Protein AF-0000000072242118 (afdb_homodimer)

Foldseek 3Di:
DPPPPPDPPPVPVPLAADDPVNLVVLLVLLCVLCVVVVNNVVSCLVVLLCVVCVPPDTPLNSVLSVLLVQAHPVLSVCCLPPQLPPVRVCLVSQCVSVVVDDPVSSVVSSVVSNSSNVSVVVVVVD/DPPPPPPPPPPPVPLAADDPVNLVVLLVLLCVQCVVVVNNVVSCLVVLLCVVCVPPDTP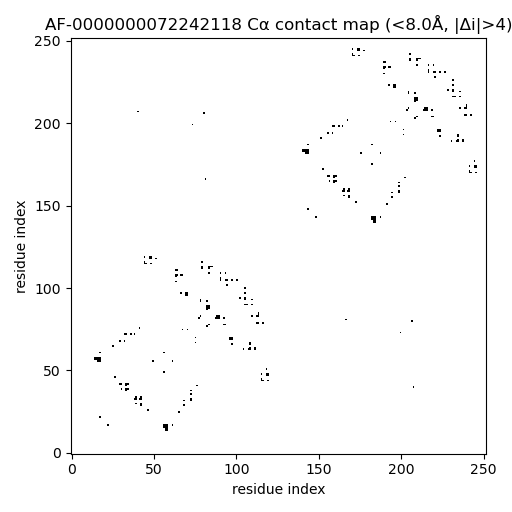LNSVLSVLLVQAHPVLSVCCLPPQLPPVRPCLVSQCVSVVVDDPVSSVVSSVVSNSSNVSVVVVVVD

Radius of gyration: 25.6 Å; Cα contacts (8 Å, |Δi|>4): 172; chains: 2; bounding box: 38×113×76 Å

Sequence (252 aa):
MYSACRFLRTYSSTIKNINNEELQILKKKLRYKFKSVGMLELDTLINNYINSNINTIDKGREKLLYNLMEINTVDLLKLFYFYSDKNNNDLGKLSEYLKDKDEQEVKNTFKLLTDILHNNENTKKSMYSACRFLRTYSSTIKNINNEELQILKKKLRYKFKSVGMLELDTLINNYINSNINTIDKGREKLLYNLMEINTVDLLKLFYFYSDKNNNDLGKLSEYLKDKDEQEVKNTFKLLTDILHNNENTKKS

Organism: Plasmodium yoelii yoelii (NCBI:txid73239)

Structure (mmCIF, N/CA/C/O backbone):
data_AF-0000000072242118-model_v1
#
loop_
_entity.id
_entity.type
_entity.pdbx_description
1 polymer 'Uncharacterized protein'
#
loop_
_atom_site.group_PDB
_atom_site.id
_atom_site.type_symbol
_atom_site.label_atom_id
_atom_site.label_alt_id
_atom_site.label_comp_id
_atom_site.label_asym_id
_atom_site.label_entity_id
_atom_site.label_seq_id
_atom_site.pdbx_PDB_ins_code
_atom_site.Cartn_x
_atom_site.Cartn_y
_atom_site.Cartn_z
_atom_site.occupancy
_atom_site.B_iso_or_equiv
_atom_site.auth_seq_id
_atom_site.auth_comp_id
_atom_site.auth_asym_id
_atom_site.auth_atom_id
_atom_site.pdbx_PDB_model_num
ATOM 1 N N . MET A 1 1 ? 4.824 -53.562 -48.094 1 35.06 1 MET A N 1
ATOM 2 C CA . MET A 1 1 ? 5.168 -52.25 -47.562 1 35.06 1 MET A CA 1
ATOM 3 C C . MET A 1 1 ? 4.211 -51.844 -46.469 1 35.06 1 MET A C 1
ATOM 5 O O . MET A 1 1 ? 3.031 -51.562 -46.719 1 35.06 1 MET A O 1
ATOM 9 N N . TYR A 1 2 ? 4.312 -52.438 -45.219 1 39.62 2 TYR A N 1
ATOM 10 C CA . TYR A 1 2 ? 3.553 -52.312 -43.969 1 39.62 2 TYR A CA 1
ATOM 11 C C . TYR A 1 2 ? 3.672 -50.906 -43.375 1 39.62 2 TYR A C 1
ATOM 13 O O . TYR A 1 2 ? 4.777 -50.406 -43.219 1 39.62 2 TYR A O 1
ATOM 21 N N . SER A 1 3 ? 2.736 -49.938 -43.75 1 41.62 3 SER A N 1
ATOM 22 C CA . SER A 1 3 ? 2.555 -48.562 -43.312 1 41.62 3 SER A CA 1
ATOM 23 C C . SER A 1 3 ? 2.494 -48.469 -41.812 1 41.62 3 SER A C 1
ATOM 25 O O . SER A 1 3 ? 1.559 -48.969 -41.156 1 41.62 3 SER A O 1
ATOM 27 N N . ALA A 1 4 ? 3.66 -48.406 -41 1 49.75 4 ALA A N 1
ATOM 28 C CA . ALA A 1 4 ? 3.748 -48.125 -39.562 1 49.75 4 ALA A CA 1
ATOM 29 C C . ALA A 1 4 ? 3.09 -46.781 -39.25 1 49.75 4 ALA A C 1
ATOM 31 O O . ALA A 1 4 ? 3.605 -45.719 -39.594 1 49.75 4 ALA A O 1
ATOM 32 N N . CYS A 1 5 ? 1.781 -46.625 -39.25 1 46.88 5 CYS A N 1
ATOM 33 C CA . CYS A 1 5 ? 1.074 -45.469 -38.719 1 46.88 5 CYS A CA 1
ATOM 34 C C . CYS A 1 5 ? 1.521 -45.156 -37.312 1 46.88 5 CYS A C 1
ATOM 36 O O . CYS A 1 5 ? 1.302 -45.938 -36.375 1 46.88 5 CYS A O 1
ATOM 38 N N . ARG A 1 6 ? 2.717 -44.5 -37.125 1 45.56 6 ARG A N 1
ATOM 39 C CA . ARG A 1 6 ? 3.162 -43.938 -35.844 1 45.56 6 ARG A CA 1
ATOM 40 C C . ARG A 1 6 ? 2.049 -43.125 -35.188 1 45.56 6 ARG A C 1
ATOM 42 O O . ARG A 1 6 ? 1.441 -42.25 -35.812 1 45.56 6 ARG A O 1
ATOM 49 N N . PHE A 1 7 ? 1.422 -43.594 -34.125 1 48.28 7 PHE A N 1
ATOM 50 C CA . PHE A 1 7 ? 0.514 -43 -33.156 1 48.28 7 PHE A CA 1
ATOM 51 C C . PHE A 1 7 ? 1.054 -41.656 -32.656 1 48.28 7 PHE A C 1
ATOM 53 O O . PHE A 1 7 ? 2.15 -41.594 -32.094 1 48.28 7 PHE A O 1
ATOM 60 N N . LEU A 1 8 ? 0.875 -40.562 -33.312 1 46.66 8 LEU A N 1
ATOM 61 C CA . LEU A 1 8 ? 1.066 -39.219 -32.781 1 46.66 8 LEU A CA 1
ATOM 62 C C . LEU A 1 8 ? 0.473 -39.094 -31.391 1 46.66 8 LEU A C 1
ATOM 64 O O . LEU A 1 8 ? -0.742 -39.219 -31.203 1 46.66 8 LEU A O 1
ATOM 68 N N . ARG A 1 9 ? 1.137 -39.656 -30.453 1 46.5 9 ARG A N 1
ATOM 69 C CA . ARG A 1 9 ? 0.764 -39.281 -29.094 1 46.5 9 ARG A CA 1
ATOM 70 C C . ARG A 1 9 ? 0.562 -37.781 -28.969 1 46.5 9 ARG A C 1
ATOM 72 O O . ARG A 1 9 ? 1.488 -37 -29.203 1 46.5 9 ARG A O 1
ATOM 79 N N . THR A 1 10 ? -0.58 -37.312 -29.312 1 47.12 10 THR A N 1
ATOM 80 C CA . THR A 1 10 ? -0.992 -35.969 -28.859 1 47.12 10 THR A CA 1
ATOM 81 C C . THR A 1 10 ? -0.574 -35.75 -27.406 1 47.12 10 THR A C 1
ATOM 83 O O . THR A 1 10 ? -0.949 -36.531 -26.516 1 47.12 10 THR A O 1
ATOM 86 N N . TYR A 1 11 ? 0.69 -35.469 -27.141 1 41.84 11 TYR A N 1
ATOM 87 C CA . TYR A 1 11 ? 1.028 -34.875 -25.844 1 41.84 11 TYR A CA 1
ATOM 88 C C . TYR A 1 11 ? -0.066 -33.938 -25.359 1 41.84 11 TYR A C 1
ATOM 90 O O . TYR A 1 11 ? -0.268 -32.875 -25.953 1 41.84 11 TYR A O 1
ATOM 98 N N . SER A 1 12 ? -1.258 -34.438 -25.141 1 44.12 12 SER A N 1
ATOM 99 C CA . SER A 1 12 ? -2.184 -33.594 -24.375 1 44.12 12 SER A CA 1
ATOM 100 C C . SER A 1 12 ? -1.461 -32.844 -23.281 1 44.12 12 SER A C 1
ATOM 102 O O . SER A 1 12 ? -0.921 -33.438 -22.344 1 44.12 12 SER A O 1
ATOM 104 N N . SER A 1 13 ? -0.659 -31.875 -23.531 1 48.66 13 SER A N 1
ATOM 105 C CA . SER A 1 13 ? -0.216 -30.969 -22.469 1 48.66 13 SER A CA 1
ATOM 106 C C . SER A 1 13 ? -1.284 -30.812 -21.391 1 48.66 13 SER A C 1
ATOM 108 O O . SER A 1 13 ? -2.312 -30.172 -21.625 1 48.66 13 SER A O 1
ATOM 110 N N . THR A 1 14 ? -1.743 -31.781 -20.656 1 50.44 14 THR A N 1
ATOM 111 C CA . THR A 1 14 ? -2.695 -31.906 -19.547 1 50.44 14 THR A CA 1
ATOM 112 C C . THR A 1 14 ? -2.543 -30.75 -18.562 1 50.44 14 THR A C 1
ATOM 114 O O . THR A 1 14 ? -1.512 -30.625 -17.906 1 50.44 14 THR A O 1
ATOM 117 N N . ILE A 1 15 ? -2.986 -29.562 -18.953 1 56.97 15 ILE A N 1
ATOM 118 C CA . ILE A 1 15 ? -3.16 -28.5 -17.969 1 56.97 15 ILE A CA 1
ATOM 119 C C . ILE A 1 15 ? -3.689 -29.094 -16.672 1 56.97 15 ILE A C 1
ATOM 121 O O . ILE A 1 15 ? -4.809 -29.625 -16.625 1 56.97 15 ILE A O 1
ATOM 125 N N . LYS A 1 16 ? -2.773 -29.688 -15.906 1 70.12 16 LYS A N 1
ATOM 126 C CA . LYS A 1 16 ? -3.156 -30.312 -14.648 1 70.12 16 LYS A CA 1
ATOM 127 C C . LYS A 1 16 ? -3.842 -29.312 -13.719 1 70.12 16 LYS A C 1
ATOM 129 O O . LYS A 1 16 ? -3.309 -28.234 -13.461 1 70.12 16 LYS A O 1
ATOM 134 N N . ASN A 1 17 ? -5.164 -29.438 -13.492 1 78.94 17 ASN A N 1
ATOM 135 C CA . ASN A 1 17 ? -6.008 -28.672 -12.594 1 78.94 17 ASN A CA 1
ATOM 136 C C . ASN A 1 17 ? -5.535 -28.781 -11.141 1 78.94 17 ASN A C 1
ATOM 138 O O . ASN A 1 17 ? -5.02 -29.828 -10.734 1 78.94 17 ASN A O 1
ATOM 142 N N . ILE A 1 18 ? -5.449 -27.688 -10.461 1 86.62 18 ILE A N 1
ATOM 143 C CA . ILE A 1 18 ? -5.164 -27.719 -9.023 1 86.62 18 ILE A CA 1
ATOM 144 C C . ILE A 1 18 ? -6.348 -28.344 -8.281 1 86.62 18 ILE A C 1
ATOM 146 O O . ILE A 1 18 ? -7.504 -28.047 -8.594 1 86.62 18 ILE A O 1
ATOM 150 N N . ASN A 1 19 ? -6.043 -29.312 -7.461 1 91.44 19 ASN A N 1
ATOM 151 C CA . ASN A 1 19 ? -7.168 -29.859 -6.711 1 91.44 19 ASN A CA 1
ATOM 152 C C . ASN A 1 19 ? -7.539 -28.969 -5.527 1 91.44 19 ASN A C 1
ATOM 154 O O . ASN A 1 19 ? -6.809 -28.031 -5.195 1 91.44 19 ASN A O 1
ATOM 158 N N . ASN A 1 20 ? -8.68 -29.25 -4.934 1 92.69 20 ASN A N 1
ATOM 159 C CA . ASN A 1 20 ? -9.242 -28.422 -3.875 1 92.69 20 ASN A CA 1
ATOM 160 C C . ASN A 1 20 ? -8.312 -28.359 -2.664 1 92.69 20 ASN A C 1
ATOM 162 O O . ASN A 1 20 ? -8.188 -27.297 -2.029 1 92.69 20 ASN A O 1
ATOM 166 N N . GLU A 1 21 ? -7.672 -29.438 -2.338 1 95.5 21 GLU A N 1
ATOM 167 C CA . GLU A 1 21 ? -6.754 -29.469 -1.202 1 95.5 21 GLU A CA 1
ATOM 168 C C . GLU A 1 21 ? -5.562 -28.547 -1.437 1 95.5 21 GLU A C 1
ATOM 170 O O . GLU A 1 21 ? -5.156 -27.797 -0.537 1 95.5 21 GLU A O 1
ATOM 175 N N . GLU A 1 22 ? -5.008 -28.578 -2.619 1 95.81 22 GLU A N 1
ATOM 176 C CA . GLU A 1 22 ? -3.879 -27.734 -2.977 1 95.81 22 GLU A CA 1
ATOM 177 C C . GLU A 1 22 ? -4.262 -26.25 -2.912 1 95.81 22 GLU A C 1
ATOM 179 O O . GLU A 1 22 ? -3.48 -25.422 -2.438 1 95.81 22 GLU A O 1
ATOM 184 N N . LEU A 1 23 ? -5.43 -26.031 -3.355 1 95.62 23 LEU A N 1
ATOM 185 C CA . LEU A 1 23 ? -5.926 -24.656 -3.342 1 95.62 23 LEU A CA 1
ATOM 186 C C . LEU A 1 23 ? -6.102 -24.156 -1.912 1 95.62 23 LEU A C 1
ATOM 188 O O . LEU A 1 23 ? -5.734 -23.016 -1.6 1 95.62 23 LEU A O 1
ATOM 192 N N . GLN A 1 24 ? -6.621 -24.984 -1.021 1 96.88 24 GLN A N 1
ATOM 193 C CA . GLN A 1 24 ? -6.82 -24.625 0.378 1 96.88 24 GLN A CA 1
ATOM 194 C C . GLN A 1 24 ? -5.484 -24.391 1.08 1 96.88 24 GLN A C 1
ATOM 196 O O . GLN A 1 24 ? -5.359 -23.484 1.903 1 96.88 24 GLN A O 1
ATOM 201 N N . ILE A 1 25 ? -4.5 -25.172 0.722 1 97.56 25 ILE A N 1
ATOM 202 C CA . ILE A 1 25 ? -3.17 -25 1.3 1 97.56 25 ILE A CA 1
ATOM 203 C C . ILE A 1 25 ? -2.584 -23.656 0.865 1 97.56 25 ILE A C 1
ATOM 205 O O . ILE A 1 25 ? -2.023 -22.922 1.682 1 97.56 25 ILE A O 1
ATOM 209 N N . LEU A 1 26 ? -2.736 -23.359 -0.416 1 97.31 26 LEU A N 1
ATOM 210 C CA . LEU A 1 26 ? -2.26 -22.094 -0.961 1 97.31 26 LEU A CA 1
ATOM 211 C C . LEU A 1 26 ? -2.9 -20.922 -0.236 1 97.31 26 LEU A C 1
ATOM 213 O O . LEU A 1 26 ? -2.201 -20 0.207 1 97.31 26 LEU A O 1
ATOM 217 N N . LYS A 1 27 ? -4.18 -20.953 -0.056 1 97.81 27 LYS A N 1
ATOM 218 C CA . LYS A 1 27 ? -4.906 -19.891 0.615 1 97.81 27 LYS A CA 1
ATOM 219 C C . LYS A 1 27 ? -4.445 -19.734 2.061 1 97.81 27 LYS A C 1
ATOM 221 O O . LYS A 1 27 ? -4.285 -18.609 2.549 1 97.81 27 LYS A O 1
ATOM 226 N N . LYS A 1 28 ? -4.219 -20.797 2.693 1 97.94 28 LYS A N 1
ATOM 227 C CA . LYS A 1 28 ? -3.762 -20.781 4.078 1 97.94 28 LYS A CA 1
ATOM 228 C C . LYS A 1 28 ? -2.361 -20.172 4.184 1 97.94 28 LYS A C 1
ATOM 230 O O . LYS A 1 28 ? -2.078 -19.406 5.102 1 97.94 28 LYS A O 1
ATOM 235 N N . LYS A 1 29 ? -1.534 -20.562 3.283 1 97.88 29 LYS A N 1
ATOM 236 C CA . LYS A 1 29 ? -0.178 -20.031 3.271 1 97.88 29 LYS A CA 1
ATOM 237 C C . LYS A 1 29 ? -0.189 -18.516 3.057 1 97.88 29 LYS A C 1
ATOM 239 O O . LYS A 1 29 ? 0.529 -17.781 3.738 1 97.88 29 LYS A O 1
ATOM 244 N N . LEU A 1 30 ? -1.022 -18.109 2.139 1 97.88 30 LEU A N 1
ATOM 245 C CA . LEU A 1 30 ? -1.176 -16.672 1.887 1 97.88 30 LEU A CA 1
ATOM 246 C C . LEU A 1 30 ? -1.663 -15.953 3.137 1 97.88 30 LEU A C 1
ATOM 248 O O . LEU A 1 30 ? -1.104 -14.922 3.521 1 97.88 30 LEU A O 1
ATOM 252 N N . ARG A 1 31 ? -2.602 -16.547 3.727 1 97.38 31 ARG A N 1
ATOM 253 C CA . ARG A 1 31 ? -3.193 -15.938 4.918 1 97.38 31 ARG A CA 1
ATOM 254 C C . ARG A 1 31 ? -2.172 -15.844 6.047 1 97.38 31 ARG A C 1
ATOM 256 O O . ARG A 1 31 ? -2.064 -14.805 6.707 1 97.38 31 ARG A O 1
ATOM 263 N N . TYR A 1 32 ? -1.459 -16.906 6.246 1 97.94 32 TYR A N 1
ATOM 264 C CA . TYR A 1 32 ? -0.441 -16.891 7.289 1 97.94 32 TYR A CA 1
ATOM 265 C C . TYR A 1 32 ? 0.608 -15.82 7.027 1 97.94 32 TYR A C 1
ATOM 267 O O . TYR A 1 32 ? 0.968 -15.062 7.934 1 97.94 32 TYR A O 1
ATOM 275 N N . LYS A 1 33 ? 1.036 -15.758 5.848 1 97.81 33 LYS A N 1
ATOM 276 C CA . LYS A 1 33 ? 2.068 -14.797 5.48 1 97.81 33 LYS A CA 1
ATOM 277 C C . LYS A 1 33 ? 1.6 -13.367 5.738 1 97.81 33 LYS A C 1
ATOM 279 O O . LYS A 1 33 ? 2.291 -12.586 6.398 1 97.81 33 LYS A O 1
ATOM 284 N N . PHE A 1 34 ? 0.484 -13.07 5.336 1 97.56 34 PHE A N 1
ATOM 285 C CA . PHE A 1 34 ? 0.013 -11.695 5.387 1 97.56 34 PHE A CA 1
ATOM 286 C C . PHE A 1 34 ? -0.456 -11.336 6.789 1 97.56 34 PHE A C 1
ATOM 288 O O . PHE A 1 34 ? -0.205 -10.227 7.27 1 97.56 34 PHE A O 1
ATOM 295 N N . LYS A 1 35 ? -1.073 -12.297 7.41 1 96.5 35 LYS A N 1
ATOM 296 C CA . LYS A 1 35 ? -1.566 -12.062 8.766 1 96.5 35 LYS A CA 1
ATOM 297 C C . LYS A 1 35 ? -0.413 -11.836 9.742 1 96.5 35 LYS A C 1
ATOM 299 O O . LYS A 1 35 ? -0.503 -10.984 10.625 1 96.5 35 LYS A O 1
ATOM 304 N N . SER A 1 36 ? 0.681 -12.477 9.57 1 95.75 36 SER A N 1
ATOM 305 C CA . SER A 1 36 ? 1.806 -12.414 10.492 1 95.75 36 SER A CA 1
ATOM 306 C C . SER A 1 36 ? 2.449 -11.031 10.492 1 95.75 36 SER A C 1
ATOM 308 O O . SER A 1 36 ? 3.051 -10.609 11.477 1 95.75 36 SER A O 1
ATOM 310 N N . VAL A 1 37 ? 2.25 -10.297 9.414 1 94.5 37 VAL A N 1
ATOM 311 C CA . VAL A 1 37 ? 2.883 -8.984 9.32 1 94.5 37 VAL A CA 1
ATOM 312 C C . VAL A 1 37 ? 1.815 -7.895 9.32 1 94.5 37 VAL A C 1
ATOM 314 O O . VAL A 1 37 ? 2.111 -6.727 9.062 1 94.5 37 VAL A O 1
ATOM 317 N N . GLY A 1 38 ? 0.604 -8.281 9.562 1 93.69 38 GLY A N 1
ATOM 318 C CA . GLY A 1 38 ? -0.453 -7.289 9.703 1 93.69 38 GLY A CA 1
ATOM 319 C C . GLY A 1 38 ? -0.948 -6.754 8.375 1 93.69 38 GLY A C 1
ATOM 320 O O . GLY A 1 38 ? -1.351 -5.59 8.273 1 93.69 38 GLY A O 1
ATOM 321 N N . MET A 1 39 ? -0.892 -7.574 7.301 1 95.44 39 MET A N 1
ATOM 322 C CA . MET A 1 39 ? -1.326 -7.156 5.973 1 95.44 39 MET A CA 1
ATOM 323 C C . MET A 1 39 ? -2.533 -7.969 5.512 1 95.44 39 MET A C 1
ATOM 325 O O . MET A 1 39 ? -2.547 -8.5 4.398 1 95.44 39 MET A O 1
ATOM 329 N N . LEU A 1 40 ? -3.537 -7.949 6.359 1 93.56 40 LEU A N 1
ATOM 330 C CA . LEU A 1 40 ? -4.723 -8.766 6.113 1 93.56 40 LEU A CA 1
ATOM 331 C C . LEU A 1 40 ? -5.449 -8.305 4.855 1 93.56 40 LEU A C 1
ATOM 333 O O . LEU A 1 40 ? -6.027 -9.117 4.133 1 93.56 40 LEU A O 1
ATOM 337 N N . GLU A 1 41 ? -5.383 -7.004 4.551 1 92.19 41 GLU A N 1
ATOM 338 C CA . GLU A 1 41 ? -6.031 -6.461 3.361 1 92.19 41 GLU A CA 1
ATOM 339 C C . GLU A 1 41 ? -5.488 -7.109 2.092 1 92.19 41 GLU A C 1
ATOM 341 O O . GLU A 1 41 ? -6.234 -7.355 1.144 1 92.19 41 GLU A O 1
ATOM 346 N N . LEU A 1 42 ? -4.203 -7.352 2.082 1 95.5 42 LEU A N 1
ATOM 347 C CA . LEU A 1 42 ? -3.594 -8 0.925 1 95.5 42 LEU A CA 1
ATOM 348 C C . LEU A 1 42 ? -4.082 -9.438 0.788 1 95.5 42 LEU A C 1
ATOM 350 O O . LEU A 1 42 ? -4.336 -9.906 -0.323 1 95.5 42 LEU A O 1
ATOM 354 N N . ASP A 1 43 ? -4.184 -10.141 1.93 1 96.31 43 ASP A N 1
ATOM 355 C CA . ASP A 1 43 ? -4.766 -11.477 1.934 1 96.31 43 ASP A CA 1
ATOM 356 C C . ASP A 1 43 ? -6.152 -11.477 1.3 1 96.31 43 ASP A C 1
ATOM 358 O O . ASP A 1 43 ? -6.43 -12.273 0.399 1 96.31 43 ASP A O 1
ATOM 362 N N . THR A 1 44 ? -7.016 -10.555 1.701 1 95.19 44 THR A N 1
ATOM 363 C CA . THR A 1 44 ? -8.383 -10.461 1.206 1 95.19 44 THR A CA 1
ATOM 364 C C . THR A 1 44 ? -8.398 -10.195 -0.297 1 95.19 44 THR A C 1
ATOM 366 O O . THR A 1 44 ? -9.148 -10.828 -1.037 1 95.19 44 THR A O 1
ATOM 369 N N . LEU A 1 45 ? -7.543 -9.273 -0.69 1 95.75 45 LEU A N 1
ATOM 370 C CA . LEU A 1 45 ? -7.438 -8.922 -2.102 1 95.75 45 LEU A CA 1
ATOM 371 C C . LEU A 1 45 ? -7.109 -10.141 -2.949 1 95.75 45 LEU A C 1
ATOM 373 O O . LEU A 1 45 ? -7.793 -10.422 -3.936 1 95.75 45 LEU A O 1
ATOM 377 N N . ILE A 1 46 ? -6.152 -10.914 -2.543 1 97.56 46 ILE A N 1
ATOM 378 C CA . ILE A 1 46 ? -5.668 -12.047 -3.326 1 97.56 46 ILE A CA 1
ATOM 379 C C . ILE A 1 46 ? -6.652 -13.211 -3.223 1 97.56 46 ILE A C 1
ATOM 381 O O . ILE A 1 46 ? -6.984 -13.836 -4.227 1 97.56 46 ILE A O 1
ATOM 385 N N . ASN A 1 47 ? -7.141 -13.469 -2.049 1 97.31 47 ASN A N 1
ATOM 386 C CA . ASN A 1 47 ? -8.07 -14.578 -1.874 1 97.31 47 ASN A CA 1
ATOM 387 C C . ASN A 1 47 ? -9.398 -14.32 -2.576 1 97.31 47 ASN A C 1
ATOM 389 O O . ASN A 1 47 ? -10.031 -15.25 -3.072 1 97.31 47 ASN A O 1
ATOM 393 N N . ASN A 1 48 ? -9.82 -13.055 -2.613 1 96.75 48 ASN A N 1
ATOM 394 C CA . ASN A 1 48 ? -11.008 -12.727 -3.402 1 96.75 48 ASN A CA 1
ATOM 395 C C . ASN A 1 48 ? -10.812 -13.086 -4.871 1 96.75 48 ASN A C 1
ATOM 397 O O . ASN A 1 48 ? -11.719 -13.633 -5.508 1 96.75 48 ASN A O 1
ATOM 401 N N . TYR A 1 49 ? -9.656 -12.695 -5.332 1 97.62 49 TYR A N 1
ATOM 402 C CA . TYR A 1 49 ? -9.328 -13.078 -6.699 1 97.62 49 TYR A CA 1
ATOM 403 C C . TYR A 1 49 ? -9.375 -14.594 -6.871 1 97.62 49 TYR A C 1
ATOM 405 O O . TYR A 1 49 ? -9.938 -15.102 -7.84 1 97.62 49 TYR A O 1
ATOM 413 N N . ILE A 1 50 ? -8.828 -15.391 -5.961 1 97.25 50 ILE A N 1
ATOM 414 C CA . ILE A 1 50 ? -8.789 -16.844 -6.023 1 97.25 50 ILE A CA 1
ATOM 415 C C . ILE A 1 50 ? -10.211 -17.406 -6.023 1 97.25 50 ILE A C 1
ATOM 417 O O . ILE A 1 50 ? -10.562 -18.234 -6.855 1 97.25 50 ILE A O 1
ATOM 421 N N . ASN A 1 51 ? -11.008 -16.859 -5.223 1 96.25 51 ASN A N 1
ATOM 422 C CA . ASN A 1 51 ? -12.383 -17.328 -5.086 1 96.25 51 ASN A CA 1
ATOM 423 C C . ASN A 1 51 ? -13.203 -17.031 -6.336 1 96.25 51 ASN A C 1
ATOM 425 O O . ASN A 1 51 ? -14.055 -17.844 -6.727 1 96.25 51 ASN A O 1
ATOM 429 N N . SER A 1 52 ? -12.953 -15.93 -6.93 1 96.38 52 SER A N 1
ATOM 430 C CA . SER A 1 52 ? -13.695 -15.531 -8.117 1 96.38 52 SER A CA 1
ATOM 431 C C . SER A 1 52 ? -13.242 -16.328 -9.344 1 96.38 52 SER A C 1
ATOM 433 O O . SER A 1 52 ? -13.953 -16.375 -10.352 1 96.38 52 SER A O 1
ATOM 435 N N . ASN A 1 53 ? -12.102 -16.906 -9.211 1 94.5 53 ASN A N 1
ATOM 436 C CA . ASN A 1 53 ? -11.523 -17.609 -10.352 1 94.5 53 ASN A CA 1
ATOM 437 C C . ASN A 1 53 ? -11.211 -19.062 -10.016 1 94.5 53 ASN A C 1
ATOM 439 O O . ASN A 1 53 ? -10.305 -19.656 -10.602 1 94.5 53 ASN A O 1
ATOM 443 N N . ILE A 1 54 ? -11.891 -19.641 -9.117 1 92.94 54 ILE A N 1
ATOM 444 C CA . ILE A 1 54 ? -11.586 -20.938 -8.523 1 92.94 54 ILE A CA 1
ATOM 445 C C . ILE A 1 54 ? -11.602 -22.016 -9.609 1 92.94 54 ILE A C 1
ATOM 447 O O . ILE A 1 54 ? -10.797 -22.938 -9.578 1 92.94 54 ILE A O 1
ATOM 451 N N . ASN A 1 55 ? -12.352 -21.875 -10.656 1 91.5 55 ASN A N 1
ATOM 452 C CA . ASN A 1 55 ? -12.5 -22.875 -11.703 1 91.5 55 ASN A CA 1
ATOM 453 C C . ASN A 1 55 ? -11.461 -22.703 -12.797 1 91.5 55 ASN A C 1
ATOM 455 O O . ASN A 1 55 ? -11.273 -23.594 -13.633 1 91.5 55 ASN A O 1
ATOM 459 N N . THR A 1 56 ? -10.773 -21.609 -12.734 1 91.62 56 THR A N 1
ATOM 460 C CA . THR A 1 56 ? -9.844 -21.328 -13.828 1 91.62 56 THR A CA 1
ATOM 461 C C . THR A 1 56 ? -8.398 -21.359 -13.336 1 91.62 56 THR A C 1
ATOM 463 O O . THR A 1 56 ? -7.465 -21.281 -14.133 1 91.62 56 THR A O 1
ATOM 466 N N . ILE A 1 57 ? -8.211 -21.516 -12.102 1 93.5 57 ILE A N 1
ATOM 467 C CA . ILE A 1 57 ? -6.848 -21.578 -11.57 1 93.5 57 ILE A CA 1
ATOM 468 C C . ILE A 1 57 ? -6.266 -22.969 -11.82 1 93.5 57 ILE A C 1
ATOM 470 O O . ILE A 1 57 ? -6.809 -23.969 -11.352 1 93.5 57 ILE A O 1
ATOM 474 N N . ASP A 1 58 ? -5.273 -23.016 -12.617 1 94.38 58 ASP A N 1
ATOM 475 C CA . ASP A 1 58 ? -4.551 -24.25 -12.906 1 94.38 58 ASP A CA 1
ATOM 476 C C . ASP A 1 58 ? -3.166 -24.25 -12.266 1 94.38 58 ASP A C 1
ATOM 478 O O . ASP A 1 58 ? -2.854 -23.359 -11.469 1 94.38 58 ASP A O 1
ATOM 482 N N . LYS A 1 59 ? -2.336 -25.188 -12.57 1 94.88 59 LYS A N 1
ATOM 483 C CA . LYS A 1 59 ? -1.02 -25.312 -11.953 1 94.88 59 LYS A CA 1
ATOM 484 C C . LYS A 1 59 ? -0.115 -24.141 -12.336 1 94.88 59 LYS A C 1
ATOM 486 O O . LYS A 1 59 ? 0.726 -23.719 -11.539 1 94.88 59 LYS A O 1
ATOM 491 N N . GLY A 1 60 ? -0.335 -23.625 -13.523 1 94.94 60 GLY A N 1
ATOM 492 C CA . GLY A 1 60 ? 0.402 -22.438 -13.938 1 94.94 60 GLY A CA 1
ATOM 493 C C . GLY A 1 60 ? 0.09 -21.219 -13.102 1 94.94 60 GLY A C 1
ATOM 494 O O . GLY A 1 60 ? 1.001 -20.531 -12.617 1 94.94 60 GLY A O 1
ATOM 495 N N . ARG A 1 61 ? -1.159 -21.016 -12.898 1 95.88 61 ARG A N 1
ATOM 496 C CA . ARG A 1 61 ? -1.59 -19.875 -12.086 1 95.88 61 ARG A CA 1
ATOM 497 C C . ARG A 1 61 ? -1.194 -20.078 -10.625 1 95.88 61 ARG A C 1
ATOM 499 O O . ARG A 1 61 ? -0.819 -19.109 -9.945 1 95.88 61 ARG A O 1
ATOM 506 N N . GLU A 1 62 ? -1.277 -21.281 -10.227 1 97.25 62 GLU A N 1
ATOM 507 C CA . GLU A 1 62 ? -0.816 -21.609 -8.875 1 97.25 62 GLU A CA 1
ATOM 508 C C . GLU A 1 62 ? 0.643 -21.203 -8.68 1 97.25 62 GLU A C 1
ATOM 510 O O . GLU A 1 62 ? 0.994 -20.578 -7.676 1 97.25 62 GLU A O 1
ATOM 515 N N . LYS A 1 63 ? 1.414 -21.516 -9.586 1 96.69 63 LYS A N 1
ATOM 516 C CA . LYS A 1 63 ? 2.832 -21.172 -9.539 1 96.69 63 LYS A CA 1
ATOM 517 C C . LYS A 1 63 ? 3.027 -19.656 -9.469 1 96.69 63 LYS A C 1
ATOM 519 O O . LYS A 1 63 ? 3.875 -19.172 -8.719 1 96.69 63 LYS A O 1
ATOM 524 N N . LEU A 1 64 ? 2.25 -18.969 -10.211 1 97.38 64 LEU A N 1
ATOM 525 C CA . LEU A 1 64 ? 2.346 -17.516 -10.227 1 97.38 64 LEU A CA 1
ATOM 526 C C . LEU A 1 64 ? 1.937 -16.938 -8.883 1 97.38 64 LEU A C 1
ATOM 528 O O . LEU A 1 64 ? 2.521 -15.945 -8.422 1 97.38 64 LEU A O 1
ATOM 532 N N . LEU A 1 65 ? 0.948 -17.531 -8.258 1 97.94 65 LEU A N 1
ATOM 533 C CA . LEU A 1 65 ? 0.526 -17.094 -6.93 1 97.94 65 LEU A CA 1
ATOM 534 C C . LEU A 1 65 ? 1.633 -17.328 -5.91 1 97.94 65 LEU A C 1
ATOM 536 O O . LEU A 1 65 ? 1.854 -16.5 -5.027 1 97.94 65 LEU A O 1
ATOM 540 N N . TYR A 1 66 ? 2.344 -18.391 -6.074 1 97.06 66 TYR A N 1
ATOM 541 C CA . TYR A 1 66 ? 3.477 -18.656 -5.195 1 97.06 66 TYR A CA 1
ATOM 542 C C . TYR A 1 66 ? 4.613 -17.688 -5.461 1 97.06 66 TYR A C 1
ATOM 544 O O . TYR A 1 66 ? 5.352 -17.312 -4.543 1 97.06 66 TYR A O 1
ATOM 552 N N . ASN A 1 67 ? 4.766 -17.234 -6.691 1 97.19 67 ASN A N 1
ATOM 553 C CA . ASN A 1 67 ? 5.738 -16.188 -6.98 1 97.19 67 ASN A CA 1
ATOM 554 C C . ASN A 1 67 ? 5.453 -14.922 -6.176 1 97.19 67 ASN A C 1
ATOM 556 O O . ASN A 1 67 ? 6.375 -14.273 -5.676 1 97.19 67 ASN A O 1
ATOM 560 N N . LEU A 1 68 ? 4.191 -14.586 -6.031 1 96.25 68 LEU A N 1
ATOM 561 C CA . LEU A 1 68 ? 3.828 -13.406 -5.25 1 96.25 68 LEU A CA 1
ATOM 562 C C . LEU A 1 68 ? 4.273 -13.562 -3.797 1 96.25 68 LEU A C 1
ATOM 564 O O . LEU A 1 68 ? 4.707 -12.594 -3.172 1 96.25 68 LEU A O 1
ATOM 568 N N . MET A 1 69 ? 4.199 -14.766 -3.326 1 96.06 69 MET A N 1
ATOM 569 C CA . MET A 1 69 ? 4.516 -15.047 -1.929 1 96.06 69 MET A CA 1
ATOM 570 C C . MET A 1 69 ? 6.016 -14.914 -1.675 1 96.06 69 MET A C 1
ATOM 572 O O . MET A 1 69 ? 6.445 -14.789 -0.527 1 96.06 69 MET A O 1
ATOM 576 N N . GLU A 1 70 ? 6.789 -14.969 -2.703 1 96.38 70 GLU A N 1
ATOM 577 C CA . GLU A 1 70 ? 8.234 -14.828 -2.564 1 96.38 70 GLU A CA 1
ATOM 578 C C . GLU A 1 70 ? 8.625 -13.367 -2.328 1 96.38 70 GLU A C 1
ATOM 580 O O . GLU A 1 70 ? 9.695 -13.086 -1.786 1 96.38 70 GLU A O 1
ATOM 585 N N . ILE A 1 71 ? 7.801 -12.523 -2.723 1 96.12 71 ILE A N 1
ATOM 586 C CA . ILE A 1 71 ? 8.039 -11.094 -2.547 1 96.12 71 ILE A CA 1
ATOM 587 C C . ILE A 1 71 ? 7.691 -10.688 -1.117 1 96.12 71 ILE A C 1
ATOM 589 O O . ILE A 1 71 ? 6.68 -11.125 -0.566 1 96.12 71 ILE A O 1
ATOM 593 N N . ASN A 1 72 ? 8.578 -9.898 -0.524 1 95.31 72 ASN A N 1
ATOM 594 C CA . ASN A 1 72 ? 8.211 -9.43 0.808 1 95.31 72 ASN A CA 1
ATOM 595 C C . ASN A 1 72 ? 6.906 -8.641 0.787 1 95.31 72 ASN A C 1
ATOM 597 O O . ASN A 1 72 ? 6.594 -7.977 -0.203 1 95.31 72 ASN A O 1
ATOM 601 N N . THR A 1 73 ? 6.188 -8.719 1.865 1 96.06 73 THR A N 1
ATOM 602 C CA . THR A 1 73 ? 4.805 -8.25 1.921 1 96.06 73 THR A CA 1
ATOM 603 C C . THR A 1 73 ? 4.719 -6.766 1.594 1 96.06 73 THR A C 1
ATOM 605 O O . THR A 1 73 ? 3.828 -6.336 0.858 1 96.06 73 THR A O 1
ATOM 608 N N . VAL A 1 74 ? 5.719 -5.977 2.098 1 93.81 74 VAL A N 1
ATOM 609 C CA . VAL A 1 74 ? 5.703 -4.539 1.854 1 93.81 74 VAL A CA 1
ATOM 610 C C . VAL A 1 74 ? 5.965 -4.262 0.374 1 93.81 74 VAL A C 1
ATOM 612 O O . VAL A 1 74 ? 5.285 -3.434 -0.238 1 93.81 74 VAL A O 1
ATOM 615 N N . ASP A 1 75 ? 6.867 -4.938 -0.218 1 94.19 75 ASP A N 1
ATOM 616 C CA . ASP A 1 75 ? 7.168 -4.773 -1.637 1 94.19 75 ASP A CA 1
ATOM 617 C C . ASP A 1 75 ? 5.992 -5.227 -2.502 1 94.19 75 ASP A C 1
ATOM 619 O O . ASP A 1 75 ? 5.707 -4.617 -3.535 1 94.19 75 ASP A O 1
ATOM 623 N N . LEU A 1 76 ? 5.34 -6.262 -2.076 1 95.75 76 LEU A N 1
ATOM 624 C CA . LEU A 1 76 ? 4.16 -6.719 -2.801 1 95.75 76 LEU A CA 1
ATOM 625 C C . LEU A 1 76 ? 3.061 -5.664 -2.777 1 95.75 76 LEU A C 1
ATOM 627 O O . LEU A 1 76 ? 2.428 -5.395 -3.801 1 95.75 76 LEU A O 1
ATOM 631 N N . LEU A 1 77 ? 2.895 -5.059 -1.641 1 94.19 77 LEU A N 1
ATOM 632 C CA . LEU A 1 77 ? 1.925 -3.975 -1.526 1 94.19 77 LEU A CA 1
ATOM 633 C C . LEU A 1 77 ? 2.295 -2.814 -2.443 1 94.19 77 LEU A C 1
ATOM 635 O O . LEU A 1 77 ? 1.435 -2.266 -3.135 1 94.19 77 LEU A O 1
ATOM 639 N N . LYS A 1 78 ? 3.576 -2.473 -2.514 1 92.88 78 LYS A N 1
ATOM 640 C CA . LYS A 1 78 ? 4.039 -1.414 -3.406 1 92.88 78 LYS A CA 1
ATOM 641 C C . LYS A 1 78 ? 3.73 -1.749 -4.863 1 92.88 78 LYS A C 1
ATOM 643 O O . LYS A 1 78 ? 3.293 -0.885 -5.625 1 92.88 78 LYS A O 1
ATOM 648 N N . LEU A 1 79 ? 3.928 -2.982 -5.184 1 92.88 79 LEU A N 1
ATOM 649 C CA . LEU A 1 79 ? 3.684 -3.426 -6.555 1 92.88 79 LEU A CA 1
ATOM 650 C C . LEU A 1 79 ? 2.213 -3.266 -6.922 1 92.88 79 LEU A C 1
ATOM 652 O O . LEU A 1 79 ? 1.89 -2.75 -7.996 1 92.88 79 LEU A O 1
ATOM 656 N N . PHE A 1 80 ? 1.37 -3.621 -6.051 1 91.44 80 PHE A N 1
ATOM 657 C CA . PHE A 1 80 ? -0.061 -3.537 -6.312 1 91.44 80 PHE A CA 1
ATOM 658 C C . PHE A 1 80 ? -0.499 -2.086 -6.477 1 91.44 80 PHE A C 1
ATOM 660 O O . PHE A 1 80 ? -1.31 -1.771 -7.348 1 91.44 80 PHE A O 1
ATOM 667 N N . TYR A 1 81 ? 0.156 -1.223 -5.75 1 88.38 81 TYR A N 1
ATOM 668 C CA . TYR A 1 81 ? -0.455 0.096 -5.625 1 88.38 81 TYR A CA 1
ATOM 669 C C . TYR A 1 81 ? 0.306 1.13 -6.445 1 88.38 81 TYR A C 1
ATOM 671 O O . TYR A 1 81 ? -0.292 2.061 -6.992 1 88.38 81 TYR A O 1
ATOM 679 N N . PHE A 1 82 ? 1.62 0.934 -6.555 1 88.69 82 PHE A N 1
ATOM 680 C CA . PHE A 1 82 ? 2.4 1.979 -7.203 1 88.69 82 PHE A CA 1
ATOM 681 C C . PHE A 1 82 ? 2.859 1.53 -8.586 1 88.69 82 PHE A C 1
ATOM 683 O O . PHE A 1 82 ? 3.109 2.359 -9.461 1 88.69 82 PHE A O 1
ATOM 690 N N . TYR A 1 83 ? 2.82 0.219 -8.789 1 86.31 83 TYR A N 1
ATOM 691 C CA . TYR A 1 83 ? 3.518 -0.201 -10 1 86.31 83 TYR A CA 1
ATOM 692 C C . TYR A 1 83 ? 2.611 -1.044 -10.891 1 86.31 83 TYR A C 1
ATOM 694 O O . TYR A 1 83 ? 3.037 -1.532 -11.938 1 86.31 83 TYR A O 1
ATOM 702 N N . SER A 1 84 ? 1.421 -1.316 -10.469 1 78.88 84 SER A N 1
ATOM 703 C CA . SER A 1 84 ? 0.55 -2.203 -11.234 1 78.88 84 SER A CA 1
ATOM 704 C C . SER A 1 84 ? -0.175 -1.448 -12.344 1 78.88 84 SER A C 1
ATOM 706 O O . SER A 1 84 ? -0.957 -2.035 -13.094 1 78.88 84 SER A O 1
ATOM 708 N N . ASP A 1 85 ? 0.077 -0.082 -12.531 1 66.94 85 ASP A N 1
ATOM 709 C CA . ASP A 1 85 ? -0.646 0.609 -13.594 1 66.94 85 ASP A CA 1
ATOM 710 C C . ASP A 1 85 ? -0.291 0.036 -14.961 1 66.94 85 ASP A C 1
ATOM 712 O O . ASP A 1 85 ? 0.88 -0.224 -15.242 1 66.94 85 ASP A O 1
ATOM 716 N N . LYS A 1 86 ? -1.367 -0.415 -15.602 1 58.94 86 LYS A N 1
ATOM 717 C CA . LYS A 1 86 ? -1.278 -0.986 -16.938 1 58.94 86 LYS A CA 1
ATOM 718 C C . LYS A 1 86 ? -0.36 -0.156 -17.828 1 58.94 86 LYS A C 1
ATOM 720 O O . LYS A 1 86 ? 0.363 -0.703 -18.672 1 58.94 86 LYS A O 1
ATOM 725 N N . ASN A 1 87 ? -0.539 1.122 -17.625 1 56.34 87 ASN A N 1
ATOM 726 C CA . ASN A 1 87 ? 0.201 2.002 -18.531 1 56.34 87 ASN A CA 1
ATOM 727 C C . ASN A 1 87 ? 1.676 2.082 -18.141 1 56.34 87 ASN A C 1
ATOM 729 O O . ASN A 1 87 ? 2.5 2.553 -18.922 1 56.34 87 ASN A O 1
ATOM 733 N N . ASN A 1 88 ? 1.983 1.741 -16.969 1 54.38 88 ASN A N 1
ATOM 734 C CA . ASN A 1 88 ? 3.375 1.73 -16.531 1 54.38 88 ASN A CA 1
ATOM 735 C C . ASN A 1 88 ? 3.902 0.308 -16.375 1 54.38 88 ASN A C 1
ATOM 737 O O . ASN A 1 88 ? 3.553 -0.387 -15.414 1 54.38 88 ASN A O 1
ATOM 741 N N . ASN A 1 89 ? 4.008 -0.404 -17.438 1 55.19 89 ASN A N 1
ATOM 742 C CA . ASN A 1 89 ? 4.59 -1.741 -17.391 1 55.19 89 ASN A CA 1
ATOM 743 C C . ASN A 1 89 ? 5.91 -1.755 -16.625 1 55.19 89 ASN A C 1
ATOM 745 O O . ASN A 1 89 ? 6.973 -1.527 -17.219 1 55.19 89 ASN A O 1
ATOM 749 N N . ASP A 1 90 ? 5.863 -1.424 -15.297 1 66.94 90 ASP A N 1
ATOM 750 C CA . ASP A 1 90 ? 7.176 -1.458 -14.656 1 66.94 90 ASP A CA 1
ATOM 751 C C . ASP A 1 90 ? 7.566 -2.887 -14.281 1 66.94 90 ASP A C 1
ATOM 753 O O . ASP A 1 90 ? 7.578 -3.244 -13.102 1 66.94 90 ASP A O 1
ATOM 757 N N . LEU A 1 91 ? 7.684 -3.723 -15.25 1 79.38 91 LEU A N 1
ATOM 758 C CA . LEU A 1 91 ? 8.258 -5.055 -15.117 1 79.38 91 LEU A CA 1
ATOM 759 C C . LEU A 1 91 ? 9.625 -4.992 -14.43 1 79.38 91 LEU A C 1
ATOM 761 O O . LEU A 1 91 ? 10.062 -5.973 -13.828 1 79.38 91 LEU A O 1
ATOM 765 N N . GLY A 1 92 ? 10.086 -3.814 -14.5 1 83.88 92 GLY A N 1
ATOM 766 C CA . GLY A 1 92 ? 11.398 -3.637 -13.906 1 83.88 92 GLY A CA 1
ATOM 767 C C . GLY A 1 92 ? 11.414 -3.887 -12.406 1 83.88 92 GLY A C 1
ATOM 768 O O . GLY A 1 92 ? 12.227 -4.672 -11.914 1 83.88 92 GLY A O 1
ATOM 769 N N . LYS A 1 93 ? 10.5 -3.373 -11.734 1 88.56 93 LYS A N 1
ATOM 770 C CA . LYS A 1 93 ? 10.477 -3.533 -10.289 1 88.56 93 LYS A CA 1
ATOM 771 C C . LYS A 1 93 ? 10.164 -4.977 -9.898 1 88.56 93 LYS A C 1
ATOM 773 O O . LYS A 1 93 ? 10.773 -5.52 -8.969 1 88.56 93 LYS A O 1
ATOM 778 N N . LEU A 1 94 ? 9.172 -5.531 -10.609 1 91.5 94 LEU A N 1
ATOM 779 C CA . LEU A 1 94 ? 8.836 -6.918 -10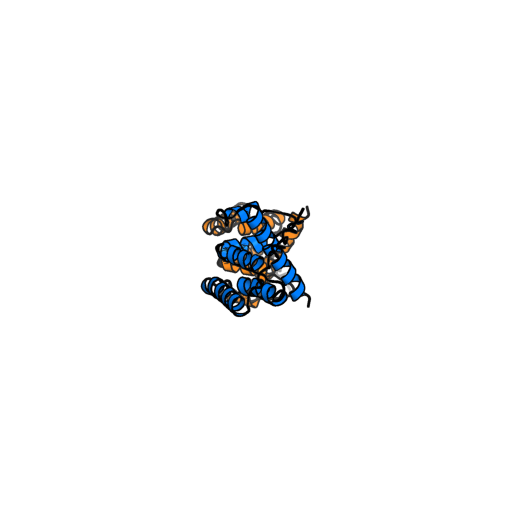.312 1 91.5 94 LEU A CA 1
ATOM 780 C C . LEU A 1 94 ? 10.023 -7.836 -10.578 1 91.5 94 LEU A C 1
ATOM 782 O O . LEU A 1 94 ? 10.281 -8.766 -9.805 1 91.5 94 LEU A O 1
ATOM 786 N N . SER A 1 95 ? 10.719 -7.617 -11.648 1 92.75 95 SER A N 1
ATOM 787 C CA . SER A 1 95 ? 11.875 -8.43 -12.016 1 92.75 95 SER A CA 1
ATOM 788 C C . SER A 1 95 ? 12.945 -8.391 -10.93 1 92.75 95 SER A C 1
ATOM 790 O O . SER A 1 95 ? 13.641 -9.391 -10.695 1 92.75 95 SER A O 1
ATOM 792 N N . GLU A 1 96 ? 13.07 -7.301 -10.258 1 93.12 96 GLU A N 1
ATOM 793 C CA . GLU A 1 96 ? 14.047 -7.156 -9.18 1 93.12 96 GLU A CA 1
ATOM 794 C C . GLU A 1 96 ? 13.719 -8.086 -8.008 1 93.12 96 GLU A C 1
ATOM 796 O O . GLU A 1 96 ? 14.625 -8.562 -7.324 1 93.12 96 GLU A O 1
ATOM 801 N N . TYR A 1 97 ? 12.453 -8.422 -7.809 1 92.56 97 TYR A N 1
ATOM 802 C CA . TYR A 1 97 ? 12.023 -9.234 -6.68 1 92.56 97 TYR A CA 1
ATOM 803 C C . TYR A 1 97 ? 12.008 -10.719 -7.051 1 92.56 97 TYR A C 1
ATOM 805 O O . TYR A 1 97 ? 11.969 -11.578 -6.172 1 92.56 97 TYR A O 1
ATOM 813 N N . LEU A 1 98 ? 11.953 -10.945 -8.344 1 95.38 98 LEU A N 1
ATOM 814 C CA . LEU A 1 98 ? 11.891 -12.312 -8.852 1 95.38 98 LEU A CA 1
ATOM 815 C C . LEU A 1 98 ? 13.102 -12.633 -9.719 1 95.38 98 LEU A C 1
ATOM 817 O O . LEU A 1 98 ? 12.961 -13.133 -10.836 1 95.38 98 LEU A O 1
ATOM 821 N N . LYS A 1 99 ? 14.258 -12.422 -9.148 1 93.25 99 LYS A N 1
ATOM 822 C CA . LYS A 1 99 ? 15.5 -12.477 -9.914 1 93.25 99 LYS 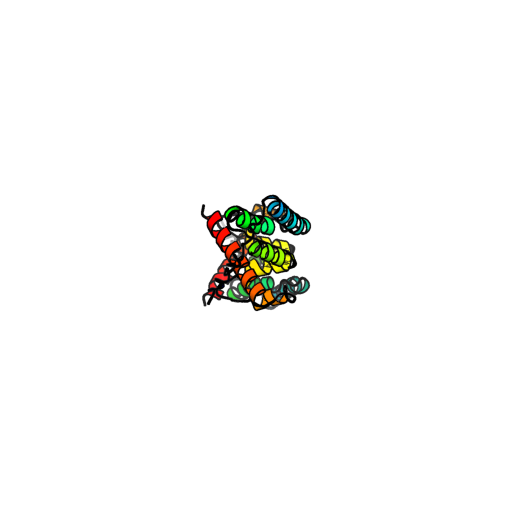A CA 1
ATOM 823 C C . LYS A 1 99 ? 15.797 -13.898 -10.383 1 93.25 99 LYS A C 1
ATOM 825 O O . LYS A 1 99 ? 16.484 -14.094 -11.391 1 93.25 99 LYS A O 1
ATOM 830 N N . ASP A 1 100 ? 15.305 -14.883 -9.68 1 94.81 100 ASP A N 1
ATOM 831 C CA . ASP A 1 100 ? 15.602 -16.266 -10.008 1 94.81 100 ASP A CA 1
ATOM 832 C C . ASP A 1 100 ? 14.602 -16.812 -11.031 1 94.81 100 ASP A C 1
ATOM 834 O O . ASP A 1 100 ? 14.711 -17.969 -11.461 1 94.81 100 ASP A O 1
ATOM 838 N N . LYS A 1 101 ? 13.656 -15.953 -11.539 1 95.31 101 LYS A N 1
ATOM 839 C CA . LYS A 1 101 ? 12.648 -16.391 -12.5 1 95.31 101 LYS A CA 1
ATOM 840 C C . LYS A 1 101 ? 12.984 -15.891 -13.906 1 95.31 101 LYS A C 1
ATOM 842 O O . LYS A 1 101 ? 13.664 -14.875 -14.062 1 95.31 101 LYS A O 1
ATOM 847 N N . ASP A 1 102 ? 12.547 -16.609 -14.883 1 94.44 102 ASP A N 1
ATOM 848 C CA . ASP A 1 102 ? 12.781 -16.156 -16.25 1 94.44 102 ASP A CA 1
ATOM 849 C C . ASP A 1 102 ? 11.82 -15.023 -16.625 1 94.44 102 ASP A C 1
ATOM 851 O O . ASP A 1 102 ? 10.852 -14.773 -15.906 1 94.44 102 ASP A O 1
ATOM 855 N N . GLU A 1 103 ? 12.117 -14.391 -17.719 1 93.88 103 GLU A N 1
ATOM 856 C CA . GLU A 1 103 ? 11.406 -13.195 -18.156 1 93.88 103 GLU A CA 1
ATOM 857 C C . GLU A 1 103 ? 9.922 -13.484 -18.375 1 93.88 103 GLU A C 1
ATOM 859 O O . GLU A 1 103 ? 9.062 -12.68 -18 1 93.88 103 GLU A O 1
ATOM 864 N N . GLN A 1 104 ? 9.617 -14.57 -18.969 1 95.75 104 GLN A N 1
ATOM 865 C CA . GLN A 1 104 ? 8.234 -14.922 -19.25 1 95.75 104 GLN A CA 1
ATOM 866 C C . GLN A 1 104 ? 7.441 -15.117 -17.969 1 95.75 104 GLN A C 1
ATOM 868 O O . GLN A 1 104 ? 6.301 -14.672 -17.859 1 95.75 104 GLN A O 1
ATOM 873 N N . GLU A 1 105 ? 8.055 -15.758 -17.031 1 95.81 105 GLU A N 1
ATOM 874 C CA . GLU A 1 105 ? 7.422 -15.969 -15.734 1 95.81 105 GLU A CA 1
ATOM 875 C C . GLU A 1 105 ? 7.164 -14.648 -15.023 1 95.81 105 GLU A C 1
ATOM 877 O O . GLU A 1 105 ? 6.117 -14.469 -14.398 1 95.81 105 GLU A O 1
ATOM 882 N N . VAL A 1 106 ? 8.102 -13.742 -15.133 1 95.12 106 VAL A N 1
ATOM 883 C CA . VAL A 1 106 ? 7.953 -12.422 -14.523 1 95.12 106 VAL A CA 1
ATOM 884 C C . VAL A 1 106 ? 6.793 -11.68 -15.18 1 95.12 106 VAL A C 1
ATOM 886 O O . VAL A 1 106 ? 5.961 -11.078 -14.492 1 95.12 106 VAL A O 1
ATOM 889 N N . LYS A 1 107 ? 6.727 -11.781 -16.469 1 93.69 107 LYS A N 1
ATOM 890 C CA . LYS A 1 107 ? 5.648 -11.141 -17.219 1 93.69 107 LYS A CA 1
ATOM 891 C C . LYS A 1 107 ? 4.293 -11.719 -16.828 1 93.69 107 LYS A C 1
ATOM 893 O O . LYS A 1 107 ? 3.328 -10.984 -16.625 1 93.69 107 LYS A O 1
ATOM 898 N N . ASN A 1 108 ? 4.242 -13.016 -16.688 1 95.5 108 ASN A N 1
ATOM 899 C CA . ASN A 1 108 ? 3.002 -13.672 -16.297 1 95.5 108 ASN A CA 1
ATOM 900 C C . ASN A 1 108 ? 2.586 -13.297 -14.883 1 95.5 108 ASN A C 1
ATOM 902 O O . ASN A 1 108 ? 1.396 -13.141 -14.594 1 95.5 108 ASN A O 1
ATOM 906 N N . THR A 1 109 ? 3.576 -13.133 -14.055 1 95.75 109 THR A N 1
ATOM 907 C CA . THR A 1 109 ? 3.291 -12.734 -12.68 1 95.75 109 THR A CA 1
ATOM 908 C C . THR A 1 109 ? 2.75 -11.305 -12.625 1 95.75 109 THR A C 1
ATOM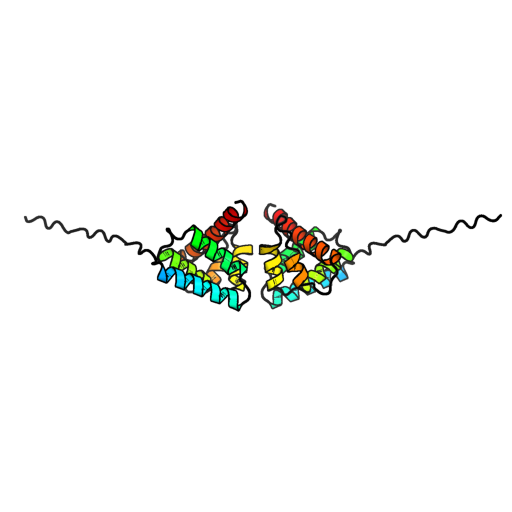 910 O O . THR A 1 109 ? 1.837 -11.008 -11.859 1 95.75 109 THR A O 1
ATOM 913 N N . PHE A 1 110 ? 3.33 -10.523 -13.492 1 93.88 110 PHE A N 1
ATOM 914 C CA . PHE A 1 110 ? 2.838 -9.156 -13.57 1 93.88 110 PHE A CA 1
ATOM 915 C C . PHE A 1 110 ? 1.396 -9.125 -14.055 1 93.88 110 PHE A C 1
ATOM 917 O O . PHE A 1 110 ? 0.57 -8.383 -13.523 1 93.88 110 PHE A O 1
ATOM 924 N N . LYS A 1 111 ? 1.116 -9.859 -15 1 93.56 111 LYS A N 1
ATOM 925 C CA . LYS A 1 111 ? -0.258 -9.953 -15.484 1 93.56 111 LYS A CA 1
ATOM 926 C C . LYS A 1 111 ? -1.201 -10.422 -14.383 1 93.56 111 LYS A C 1
ATOM 928 O O . LYS A 1 111 ? -2.322 -9.922 -14.266 1 93.56 111 LYS A O 1
ATOM 933 N N . LEU A 1 112 ? -0.756 -11.367 -13.617 1 95.5 112 LEU A N 1
ATOM 934 C CA . LEU A 1 112 ? -1.559 -11.844 -12.5 1 95.5 112 LEU A CA 1
ATOM 935 C C . LEU A 1 112 ? -1.846 -10.711 -11.523 1 95.5 112 LEU A C 1
ATOM 937 O O . LEU A 1 112 ? -2.975 -10.562 -11.047 1 95.5 112 LEU A O 1
ATOM 941 N N . LEU A 1 113 ? -0.865 -9.898 -11.266 1 94.69 113 LEU A N 1
ATOM 942 C CA . LEU A 1 113 ? -1.025 -8.75 -10.383 1 94.69 113 LEU A CA 1
ATOM 943 C C . LEU A 1 113 ? -2.127 -7.82 -10.891 1 94.69 113 LEU A C 1
ATOM 945 O O . LEU A 1 113 ? -2.992 -7.398 -10.117 1 94.69 113 LEU A O 1
ATOM 949 N N . THR A 1 114 ? -2.154 -7.594 -12.117 1 92.75 114 THR A N 1
ATOM 950 C CA . THR A 1 114 ? -3.135 -6.691 -12.711 1 92.75 114 THR A CA 1
ATOM 951 C C . THR A 1 114 ? -4.523 -7.32 -12.703 1 92.75 114 THR A C 1
ATOM 953 O O . THR A 1 114 ? -5.523 -6.629 -12.477 1 92.75 114 THR A O 1
ATOM 956 N N . ASP A 1 115 ? -4.547 -8.617 -12.945 1 94.25 115 ASP A N 1
ATOM 957 C CA . ASP A 1 115 ? -5.82 -9.328 -12.898 1 94.25 115 ASP A CA 1
ATOM 958 C C . ASP A 1 115 ? -6.445 -9.242 -11.508 1 94.25 115 ASP A C 1
ATOM 960 O O . ASP A 1 115 ? -7.66 -9.078 -11.375 1 94.25 115 ASP A O 1
ATOM 964 N N . ILE A 1 116 ? -5.613 -9.352 -10.531 1 95.31 116 ILE A N 1
ATOM 965 C CA . ILE A 1 116 ? -6.07 -9.297 -9.148 1 95.31 116 ILE A CA 1
ATOM 966 C C . ILE A 1 116 ? -6.672 -7.926 -8.852 1 95.31 116 ILE A C 1
ATOM 968 O O . ILE A 1 116 ? -7.746 -7.828 -8.25 1 95.31 116 ILE A O 1
ATOM 972 N N . LEU A 1 117 ? -6.039 -6.922 -9.312 1 91.5 117 LEU A N 1
ATOM 973 C CA . LEU A 1 117 ? -6.508 -5.559 -9.086 1 91.5 117 LEU A CA 1
ATOM 974 C C . LEU A 1 117 ? -7.824 -5.309 -9.812 1 91.5 117 LEU A C 1
ATOM 976 O O . LEU A 1 117 ? -8.742 -4.695 -9.258 1 91.5 117 LEU A O 1
ATOM 980 N N . HIS A 1 118 ? -7.906 -5.805 -11.016 1 91 118 HIS A N 1
ATOM 981 C CA . HIS A 1 118 ? -9.125 -5.637 -11.797 1 91 118 HIS A CA 1
ATOM 982 C C . HIS A 1 118 ? -10.297 -6.367 -11.148 1 91 118 HIS A C 1
ATOM 984 O O . HIS A 1 118 ? -11.422 -5.863 -11.141 1 91 118 HIS A O 1
ATOM 990 N N . ASN A 1 119 ? -10 -7.488 -10.656 1 91.81 119 ASN A N 1
ATOM 991 C CA . ASN A 1 119 ? -11.031 -8.266 -9.977 1 91.81 119 ASN A CA 1
ATOM 992 C C . ASN A 1 119 ? -11.578 -7.52 -8.758 1 91.81 119 ASN A C 1
ATOM 994 O O . ASN A 1 119 ? -12.766 -7.598 -8.461 1 91.81 119 ASN A O 1
ATOM 998 N N . ASN A 1 120 ? -10.703 -6.824 -8.031 1 85.5 120 ASN A N 1
ATOM 999 C CA . ASN A 1 120 ? -11.094 -6.07 -6.84 1 85.5 120 ASN A CA 1
ATOM 1000 C C . ASN A 1 120 ? -12.016 -4.91 -7.191 1 85.5 120 ASN A C 1
ATOM 1002 O O . ASN A 1 120 ? -12.961 -4.613 -6.453 1 85.5 120 ASN A O 1
ATOM 1006 N N . GLU A 1 121 ? -11.781 -4.301 -8.297 1 80.56 121 GLU A N 1
ATOM 1007 C CA . GLU A 1 121 ? -12.594 -3.18 -8.75 1 80.56 121 GLU A CA 1
ATOM 1008 C C . GLU A 1 121 ? -14 -3.639 -9.133 1 80.56 121 GLU A C 1
ATOM 1010 O O . GLU A 1 121 ? -14.984 -2.943 -8.867 1 80.56 121 GLU A O 1
ATOM 1015 N N . ASN A 1 122 ? -14.062 -4.742 -9.578 1 77.38 122 ASN A N 1
ATOM 1016 C CA . ASN A 1 122 ? -15.344 -5.293 -10 1 77.38 122 ASN A CA 1
ATOM 1017 C C . ASN A 1 122 ? -16.172 -5.758 -8.805 1 77.38 122 ASN A C 1
ATOM 1019 O O . ASN A 1 122 ? -17.406 -5.648 -8.812 1 77.38 122 ASN A O 1
ATOM 1023 N N . THR A 1 123 ? -15.562 -6.172 -7.789 1 68.38 123 THR A N 1
ATOM 1024 C CA . THR A 1 123 ? -16.281 -6.66 -6.613 1 68.38 123 THR A CA 1
ATOM 1025 C C . THR A 1 123 ? -16.75 -5.496 -5.754 1 68.38 123 THR A C 1
ATOM 1027 O O . THR A 1 123 ? -17.734 -5.621 -5.02 1 68.38 123 THR A O 1
ATOM 1030 N N . LYS A 1 124 ? -16.078 -4.27 -5.723 1 64 124 LYS A N 1
ATOM 1031 C CA . LYS A 1 124 ? -16.516 -3.105 -4.957 1 64 124 LYS A CA 1
ATOM 1032 C C . LYS A 1 124 ? -17.75 -2.475 -5.578 1 64 124 LYS A C 1
ATOM 1034 O O . LYS A 1 124 ? -18.562 -1.869 -4.879 1 64 124 LYS A O 1
ATOM 1039 N N . LYS A 1 125 ? -17.984 -2.49 -6.855 1 60.81 125 LYS A N 1
ATOM 1040 C CA . LYS A 1 125 ? -19.141 -1.937 -7.559 1 60.81 125 LYS A CA 1
ATOM 1041 C C . LYS A 1 125 ? -20.359 -2.84 -7.406 1 60.81 125 LYS A C 1
ATOM 1043 O O . LYS A 1 125 ? -21.484 -2.438 -7.723 1 60.81 125 LYS A O 1
ATOM 1048 N N . SER A 1 126 ? -20.172 -3.996 -6.977 1 48.62 126 SER A N 1
ATOM 1049 C CA . SER A 1 126 ? -21.344 -4.859 -6.836 1 48.62 126 SER A CA 1
ATOM 1050 C C . SER A 1 126 ? -21.844 -4.879 -5.395 1 48.62 126 SER A C 1
ATOM 1052 O O . SER A 1 126 ? -21.062 -4.75 -4.457 1 48.62 126 SER A O 1
ATOM 1054 N N . MET B 1 1 ? -22.594 61.688 28.312 1 34.84 1 MET B N 1
ATOM 1055 C CA . MET B 1 1 ? -22.734 60.281 27.969 1 34.84 1 MET B CA 1
ATOM 1056 C C . MET B 1 1 ? -21.75 59.875 26.875 1 34.84 1 MET B C 1
ATOM 1058 O O . MET B 1 1 ? -21.906 60.25 25.719 1 34.84 1 MET B O 1
ATOM 1062 N N . TYR B 1 2 ? -20.375 59.844 27.188 1 40.81 2 TYR B N 1
ATOM 1063 C CA . TYR B 1 2 ? -19.203 59.562 26.375 1 40.81 2 TYR B CA 1
ATOM 1064 C C . TYR B 1 2 ? -19.234 58.125 25.875 1 40.81 2 TYR B C 1
ATOM 1066 O O . TYR B 1 2 ? -19.484 57.188 26.641 1 40.81 2 TYR B O 1
ATOM 1074 N N . SER B 1 3 ? -19.703 57.906 24.578 1 42.5 3 SER B N 1
ATOM 1075 C CA . SER B 1 3 ? -19.812 56.656 23.781 1 42.5 3 SER B CA 1
ATOM 1076 C C . SER B 1 3 ? -18.484 55.938 23.703 1 42.5 3 SER B C 1
ATOM 1078 O O . SER B 1 3 ? -17.531 56.438 23.078 1 42.5 3 SER B O 1
ATOM 1080 N N . ALA B 1 4 ? -18 55.156 24.75 1 51.03 4 ALA B N 1
ATOM 1081 C CA . ALA B 1 4 ? -16.828 54.25 24.672 1 51.03 4 ALA B CA 1
ATOM 1082 C C . ALA B 1 4 ? -16.953 53.312 23.484 1 51.03 4 ALA B C 1
ATOM 1084 O O . ALA B 1 4 ? -17.812 52.438 23.453 1 51.03 4 ALA B O 1
ATOM 1085 N N . CYS B 1 5 ? -16.734 53.719 22.234 1 47.03 5 CYS B N 1
ATOM 1086 C CA . CYS B 1 5 ? -16.578 52.844 21.078 1 47.03 5 CYS B CA 1
ATOM 1087 C C . CYS B 1 5 ? -15.516 51.781 21.359 1 47.03 5 CYS B C 1
ATOM 1089 O O . CYS B 1 5 ? -14.336 52.094 21.516 1 47.03 5 CYS B O 1
ATOM 1091 N N . ARG B 1 6 ? -15.844 50.719 22.125 1 44.78 6 ARG B N 1
ATOM 1092 C CA . ARG B 1 6 ? -15.008 49.531 22.266 1 44.78 6 ARG B CA 1
ATOM 1093 C C . ARG B 1 6 ? -14.508 49.031 20.906 1 44.78 6 ARG B C 1
ATOM 1095 O O . ARG B 1 6 ? -15.297 48.844 19.984 1 44.78 6 ARG B O 1
ATOM 1102 N N . PHE B 1 7 ? -13.25 49.219 20.531 1 47.09 7 PHE B N 1
ATOM 1103 C CA . PHE B 1 7 ? -12.453 48.688 19.422 1 47.09 7 PHE B CA 1
ATOM 1104 C C . PHE B 1 7 ? -12.625 47.156 19.328 1 47.09 7 PHE B C 1
ATOM 1106 O O . PHE B 1 7 ? -12.305 46.438 20.266 1 47.09 7 PHE B O 1
ATOM 1113 N N . LEU B 1 8 ? -13.664 46.656 18.766 1 46.62 8 LEU B N 1
ATOM 1114 C CA . LEU B 1 8 ? -13.766 45.281 18.359 1 46.62 8 LEU B CA 1
ATOM 1115 C C . LEU B 1 8 ? -12.461 44.812 17.703 1 46.62 8 LEU B C 1
ATOM 1117 O O . LEU B 1 8 ? -12.078 45.312 16.641 1 46.62 8 LEU B O 1
ATOM 1121 N N . ARG B 1 9 ? -11.484 44.656 18.531 1 46.91 9 ARG B N 1
ATOM 1122 C CA . ARG B 1 9 ? -10.344 43.938 17.984 1 46.91 9 ARG B CA 1
ATOM 1123 C C . ARG B 1 9 ? -10.797 42.719 17.172 1 46.91 9 ARG B C 1
ATOM 1125 O O . ARG B 1 9 ? -11.453 41.812 17.703 1 46.91 9 ARG B O 1
ATOM 1132 N N . THR B 1 10 ? -11.164 42.938 15.961 1 46.69 10 THR B N 1
ATOM 1133 C CA . THR B 1 10 ? -11.227 41.844 15.008 1 46.69 10 THR B CA 1
ATOM 1134 C C . THR B 1 10 ? -10.047 40.875 15.227 1 46.69 10 THR B C 1
ATOM 1136 O O . THR B 1 10 ? -8.891 41.281 15.141 1 46.69 10 THR B O 1
ATOM 1139 N N . TYR B 1 11 ? -10.062 40.062 16.25 1 41.88 11 TYR B N 1
ATOM 1140 C CA . TYR B 1 11 ? -9.156 38.906 16.25 1 41.88 11 TYR B CA 1
ATOM 1141 C C . TYR B 1 11 ? -8.961 38.344 14.852 1 41.88 11 TYR B C 1
ATOM 1143 O O . TYR B 1 11 ? -9.891 37.781 14.258 1 41.88 11 TYR B O 1
ATOM 1151 N N . SER B 1 12 ? -8.383 39.125 13.961 1 44.19 12 SER B N 1
ATOM 1152 C CA . SER B 1 12 ? -7.91 38.5 12.727 1 44.19 12 SER B CA 1
ATOM 1153 C C . SER B 1 12 ? -7.301 37.125 13.008 1 44.19 12 SER B C 1
ATOM 1155 O O . SER B 1 12 ? -6.277 37.031 13.688 1 44.19 12 SER B O 1
ATOM 1157 N N . SER B 1 13 ? -8.016 36.125 13.352 1 48.97 13 SER B N 1
ATOM 1158 C CA . SER B 1 13 ? -7.473 34.75 13.336 1 48.97 13 SER B CA 1
ATOM 1159 C C . SER B 1 13 ? -6.426 34.594 12.25 1 48.97 13 SER B C 1
ATOM 1161 O O . SER B 1 13 ? -6.758 34.562 11.062 1 48.97 13 SER B O 1
ATOM 1163 N N . THR B 1 14 ? -5.309 35.25 12.156 1 50.81 14 THR B N 1
ATOM 1164 C CA . THR B 1 14 ? -4.152 35.281 11.273 1 50.81 14 THR B CA 1
ATOM 1165 C C . THR B 1 14 ? -3.717 33.844 10.906 1 50.81 14 THR B C 1
ATOM 1167 O O . THR B 1 14 ? -3.279 33.094 11.773 1 50.81 14 THR B O 1
ATOM 1170 N N . ILE B 1 15 ? -4.484 33.219 10.039 1 57.31 15 ILE B N 1
ATOM 1171 C CA . ILE B 1 15 ? -3.971 32 9.422 1 57.31 15 ILE B CA 1
ATOM 1172 C C . ILE B 1 15 ? -2.484 32.156 9.117 1 57.31 15 ILE B C 1
ATOM 1174 O O . ILE B 1 15 ? -2.1 33 8.289 1 57.31 15 ILE B O 1
ATOM 1178 N N . LYS B 1 16 ? -1.662 31.969 10.148 1 70.62 16 LYS B N 1
ATOM 1179 C CA . LYS B 1 16 ? -0.218 32.125 9.992 1 70.62 16 LYS B CA 1
ATOM 1180 C C . LYS B 1 16 ? 0.321 31.156 8.93 1 70.62 16 LYS B C 1
ATOM 1182 O O . LYS B 1 16 ? 0.048 29.953 8.969 1 70.62 16 LYS B O 1
ATOM 1187 N N . ASN B 1 17 ? 0.798 31.672 7.773 1 79.19 17 ASN B N 1
ATOM 1188 C CA . ASN B 1 17 ? 1.429 30.969 6.664 1 79.19 17 ASN B CA 1
ATOM 1189 C C . ASN B 1 17 ? 2.709 30.266 7.102 1 79.19 17 ASN B C 1
ATOM 1191 O O . ASN B 1 17 ? 3.416 30.75 7.984 1 79.19 17 ASN B O 1
ATOM 1195 N N . ILE B 1 18 ? 2.877 29.047 6.734 1 86.5 18 ILE B N 1
ATOM 1196 C CA . ILE B 1 18 ? 4.137 28.359 6.965 1 86.5 18 ILE B CA 1
ATOM 1197 C C . ILE B 1 18 ? 5.246 29.016 6.141 1 86.5 18 ILE B C 1
ATOM 1199 O O . ILE B 1 18 ? 5.031 29.375 4.98 1 86.5 18 ILE B O 1
ATOM 1203 N N . ASN B 1 19 ? 6.32 29.359 6.812 1 91.38 19 ASN B N 1
ATOM 1204 C CA . ASN B 1 19 ? 7.395 29.922 6.008 1 91.38 19 ASN B CA 1
ATOM 1205 C C . ASN B 1 19 ? 8.164 28.844 5.254 1 91.38 19 ASN B C 1
ATOM 1207 O O . ASN B 1 19 ? 7.984 27.656 5.504 1 91.38 19 ASN B O 1
ATOM 1211 N N . ASN B 1 20 ? 8.984 29.281 4.316 1 92.56 20 ASN B N 1
ATOM 1212 C CA . ASN B 1 20 ? 9.695 28.375 3.42 1 92.56 20 ASN B CA 1
ATOM 1213 C C . ASN B 1 20 ? 10.617 27.438 4.188 1 92.56 20 ASN B C 1
ATOM 1215 O O . ASN B 1 20 ? 10.758 26.266 3.83 1 92.56 20 ASN B O 1
ATOM 1219 N N . GLU B 1 21 ? 11.258 27.938 5.215 1 95.44 21 GLU B N 1
ATOM 1220 C CA . GLU B 1 21 ? 12.156 27.109 6.016 1 95.44 21 GLU B CA 1
ATOM 1221 C C . GLU B 1 21 ? 11.391 25.984 6.711 1 95.44 21 GLU B C 1
ATOM 1223 O O . GLU B 1 21 ? 11.852 24.844 6.734 1 95.44 21 GLU B O 1
ATOM 1228 N N . GLU B 1 22 ? 10.258 26.312 7.277 1 95.81 22 GLU B N 1
ATOM 1229 C CA . GLU B 1 22 ? 9.422 25.312 7.949 1 95.81 22 GLU B CA 1
ATOM 1230 C C . GLU B 1 22 ? 8.945 24.234 6.973 1 95.81 22 GLU B C 1
ATOM 1232 O O . GLU B 1 22 ? 8.93 23.062 7.309 1 95.81 22 GLU B O 1
ATOM 1237 N N . LEU B 1 23 ? 8.633 24.703 5.836 1 95.62 23 LEU B N 1
ATOM 1238 C CA . LEU B 1 23 ? 8.172 23.781 4.805 1 95.62 23 LEU B CA 1
ATOM 1239 C C . LEU B 1 23 ? 9.297 22.828 4.383 1 95.62 23 LEU B C 1
ATOM 1241 O O . LEU B 1 23 ? 9.062 21.641 4.223 1 95.62 23 LEU B O 1
ATOM 1245 N N . GLN B 1 24 ? 10.508 23.344 4.234 1 96.88 24 GLN B N 1
ATOM 1246 C CA . GLN B 1 24 ? 11.656 22.531 3.852 1 96.88 24 GLN B CA 1
ATOM 1247 C C . GLN B 1 24 ? 12 21.516 4.938 1 96.88 24 GLN B C 1
ATOM 1249 O O . GLN B 1 24 ? 12.359 20.375 4.637 1 96.88 24 GLN B O 1
ATOM 1254 N N . ILE B 1 25 ? 11.836 21.906 6.172 1 97.56 25 ILE B N 1
ATOM 1255 C CA . ILE B 1 25 ? 12.086 21 7.281 1 97.56 25 ILE B CA 1
ATOM 1256 C C . ILE B 1 25 ? 11.07 19.859 7.262 1 97.56 25 ILE B C 1
ATOM 1258 O O . ILE B 1 25 ? 11.43 18.703 7.43 1 97.56 25 ILE B O 1
ATOM 1262 N N . LEU B 1 26 ? 9.82 20.219 7.039 1 97.25 26 LEU B N 1
ATOM 1263 C CA . LEU B 1 26 ? 8.742 19.234 6.953 1 97.25 26 LEU B CA 1
ATOM 1264 C C . LEU B 1 26 ? 9.031 18.219 5.852 1 97.25 26 LEU B C 1
ATOM 1266 O O . LEU B 1 26 ? 8.961 17.016 6.082 1 97.25 26 LEU B O 1
ATOM 1270 N N . LYS B 1 27 ? 9.391 18.688 4.711 1 97.81 27 LYS B N 1
ATOM 1271 C CA . LYS B 1 27 ? 9.68 17.812 3.574 1 97.81 27 LYS B CA 1
ATOM 1272 C C . LYS B 1 27 ? 10.852 16.891 3.875 1 97.81 27 LYS B C 1
ATOM 1274 O O . LYS B 1 27 ? 10.82 15.711 3.527 1 97.81 27 LYS B O 1
ATOM 1279 N N . LYS B 1 28 ? 11.828 17.422 4.5 1 98 28 LYS B N 1
ATOM 1280 C CA . LYS B 1 28 ? 13 16.625 4.852 1 98 28 LYS B CA 1
ATOM 1281 C C . LYS B 1 28 ? 12.641 15.539 5.859 1 98 28 LYS B C 1
ATOM 1283 O O . LYS B 1 28 ? 13.117 14.406 5.758 1 98 28 LYS B O 1
ATOM 1288 N N . LYS B 1 29 ? 11.859 15.906 6.812 1 97.88 29 LYS B N 1
ATOM 1289 C CA . LYS B 1 29 ? 11.422 14.938 7.812 1 97.88 29 LYS B CA 1
ATOM 1290 C C . LYS B 1 29 ? 10.625 13.805 7.168 1 97.88 29 LYS B C 1
ATOM 1292 O O . LYS B 1 29 ? 10.836 12.633 7.48 1 97.88 29 LYS B O 1
ATOM 1297 N N . LEU B 1 30 ? 9.766 14.18 6.277 1 97.94 30 LEU B N 1
ATOM 1298 C CA . LEU B 1 30 ? 8.984 13.188 5.547 1 97.94 30 LEU B CA 1
ATOM 1299 C C . LEU B 1 30 ? 9.898 12.258 4.75 1 97.94 30 LEU B C 1
ATOM 1301 O O . LEU B 1 30 ? 9.75 11.039 4.809 1 97.94 30 LEU B O 1
ATOM 1305 N N . ARG B 1 31 ? 10.797 12.875 4.129 1 97.44 31 ARG B N 1
ATOM 1306 C CA . ARG B 1 31 ? 11.727 12.109 3.297 1 97.44 31 ARG B CA 1
ATOM 1307 C C . ARG B 1 31 ? 12.547 11.141 4.137 1 97.44 31 ARG B C 1
ATOM 1309 O O . ARG B 1 31 ? 12.711 9.977 3.773 1 97.44 31 ARG B O 1
ATOM 1316 N N . TYR B 1 32 ? 13.055 11.617 5.223 1 98 32 TYR B N 1
ATOM 1317 C CA . TYR B 1 32 ? 13.844 10.766 6.105 1 98 32 TYR B CA 1
ATOM 1318 C C . TYR B 1 32 ? 13.016 9.594 6.609 1 98 32 TYR B C 1
ATOM 1320 O O . TYR B 1 32 ? 13.469 8.445 6.582 1 98 32 TYR B O 1
ATOM 1328 N N . LYS B 1 33 ? 11.852 9.883 7.012 1 97.88 33 LYS B N 1
ATOM 1329 C CA . LYS B 1 33 ? 10.977 8.844 7.551 1 97.88 33 LYS B CA 1
ATOM 1330 C C . LYS B 1 33 ? 10.711 7.758 6.516 1 97.88 33 LYS B C 1
ATOM 1332 O O . LYS B 1 33 ? 10.891 6.57 6.789 1 97.88 33 LYS B O 1
ATOM 1337 N N . PHE B 1 34 ? 10.391 8.141 5.391 1 97.56 34 PHE B N 1
ATOM 1338 C CA . PHE B 1 34 ? 9.953 7.184 4.379 1 97.56 34 PHE B CA 1
ATOM 1339 C C . PHE B 1 34 ? 11.148 6.473 3.756 1 97.56 34 PHE B C 1
ATOM 1341 O O . PHE B 1 34 ? 11.102 5.27 3.5 1 97.56 34 PHE B O 1
ATOM 1348 N N . LYS B 1 35 ? 12.188 7.227 3.586 1 96.5 35 LYS B N 1
ATOM 1349 C CA . LYS B 1 35 ? 13.391 6.648 2.996 1 96.5 35 LYS B CA 1
ATOM 1350 C C . LYS B 1 35 ? 14 5.59 3.912 1 96.5 35 LYS B C 1
ATOM 1352 O O . LYS B 1 35 ? 14.477 4.555 3.443 1 96.5 35 LYS B O 1
ATOM 1357 N N . SER B 1 36 ? 13.938 5.758 5.176 1 95.69 36 SER B N 1
ATOM 1358 C CA . SER B 1 36 ? 14.57 4.863 6.141 1 95.69 36 SER B CA 1
ATOM 1359 C C . SER B 1 36 ? 13.914 3.488 6.137 1 95.69 36 SER B C 1
ATOM 1361 O O . SER B 1 36 ? 14.555 2.49 6.484 1 95.69 36 SER B O 1
ATOM 1363 N N . VAL B 1 37 ? 12.68 3.438 5.684 1 94.44 37 VAL B N 1
ATOM 1364 C CA . VAL B 1 37 ? 11.977 2.162 5.707 1 94.44 37 VAL B CA 1
ATOM 1365 C C . VAL B 1 37 ? 11.703 1.695 4.277 1 94.44 37 VAL B C 1
ATOM 1367 O O . VAL B 1 37 ? 10.961 0.74 4.059 1 94.44 37 VAL B O 1
ATOM 1370 N N . GLY B 1 38 ? 12.25 2.375 3.334 1 93.69 38 GLY B N 1
ATOM 1371 C CA . GLY B 1 38 ? 12.148 1.93 1.952 1 93.69 38 GLY B CA 1
ATOM 1372 C C . GLY B 1 38 ? 10.812 2.26 1.315 1 93.69 38 GLY B C 1
ATOM 1373 O O . GLY B 1 38 ? 10.32 1.513 0.467 1 93.69 38 GLY B O 1
ATOM 1374 N N . MET B 1 39 ? 10.164 3.359 1.745 1 95.5 39 MET B N 1
ATOM 1375 C CA . MET B 1 39 ? 8.867 3.764 1.212 1 95.5 39 MET B CA 1
ATOM 1376 C C . MET B 1 39 ? 8.969 5.098 0.48 1 95.5 39 MET B C 1
ATOM 1378 O O . MET B 1 39 ? 8.18 6.012 0.73 1 95.5 39 MET B O 1
ATOM 1382 N N . LEU B 1 40 ? 9.883 5.125 -0.464 1 93.69 40 LEU B N 1
ATOM 1383 C CA . LEU B 1 40 ? 10.172 6.363 -1.183 1 93.69 40 LEU B CA 1
ATOM 1384 C C . LEU B 1 40 ? 8.969 6.816 -1.994 1 93.69 40 LEU B C 1
ATOM 1386 O O . LEU B 1 40 ? 8.727 8.016 -2.143 1 93.69 40 LEU B O 1
ATOM 1390 N N . GLU B 1 41 ? 8.164 5.863 -2.477 1 92.31 41 GLU B N 1
ATOM 1391 C CA . GLU B 1 41 ? 6.969 6.188 -3.252 1 92.31 41 GLU B CA 1
ATOM 1392 C C . GLU B 1 41 ? 6 7.039 -2.441 1 92.31 41 GLU B C 1
ATOM 1394 O O . GLU B 1 41 ? 5.359 7.941 -2.98 1 92.31 41 GLU B O 1
ATOM 1399 N N . LEU B 1 42 ? 5.891 6.738 -1.173 1 95.62 42 LEU B N 1
ATOM 1400 C CA . LEU B 1 42 ? 5.012 7.52 -0.306 1 95.62 42 LEU B CA 1
ATOM 1401 C C . LEU B 1 42 ? 5.535 8.945 -0.139 1 95.62 42 LEU B C 1
ATOM 1403 O O . LEU B 1 42 ? 4.758 9.898 -0.133 1 95.62 42 LEU B O 1
ATOM 1407 N N . ASP B 1 43 ? 6.863 9.07 0.03 1 96.38 43 ASP B N 1
ATOM 1408 C CA . ASP B 1 43 ? 7.488 10.383 0.071 1 96.38 43 ASP B CA 1
ATOM 1409 C C . ASP B 1 43 ? 7.129 11.203 -1.166 1 96.38 43 ASP B C 1
ATOM 1411 O O . ASP B 1 43 ? 6.676 12.344 -1.051 1 96.38 43 ASP B O 1
ATOM 1415 N N . THR B 1 44 ? 7.258 10.617 -2.35 1 95.25 44 THR B N 1
ATOM 1416 C CA . THR B 1 44 ? 6.98 11.289 -3.613 1 95.25 44 THR B CA 1
ATOM 1417 C C . THR B 1 44 ? 5.516 11.719 -3.684 1 95.25 44 THR B C 1
ATOM 1419 O O . THR B 1 44 ? 5.219 12.852 -4.07 1 95.25 44 THR B O 1
ATOM 1422 N N . LEU B 1 45 ? 4.668 10.812 -3.283 1 95.81 45 LEU B N 1
ATOM 1423 C CA . LEU B 1 45 ? 3.234 11.078 -3.291 1 95.81 45 LEU B CA 1
ATOM 1424 C C . LEU B 1 45 ? 2.906 12.305 -2.441 1 95.81 45 LEU B C 1
ATOM 1426 O O . LEU B 1 45 ? 2.232 13.227 -2.908 1 95.81 45 LEU B O 1
ATOM 1430 N N . ILE B 1 46 ? 3.428 12.375 -1.272 1 97.62 46 ILE B N 1
ATOM 1431 C CA . ILE B 1 46 ? 3.1 13.438 -0.324 1 97.62 46 ILE B CA 1
ATOM 1432 C C . ILE B 1 46 ? 3.811 14.727 -0.725 1 97.62 46 ILE B C 1
ATOM 1434 O O . ILE B 1 46 ? 3.207 15.805 -0.723 1 97.62 46 ILE B O 1
ATOM 1438 N N . ASN B 1 47 ? 5.047 14.633 -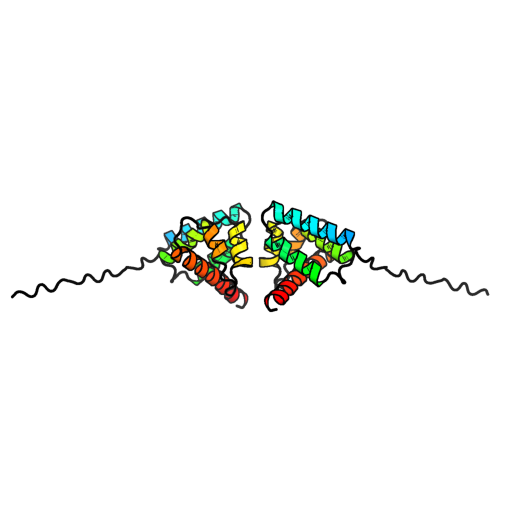1.098 1 97.31 47 ASN B N 1
ATOM 1439 C CA . ASN B 1 47 ? 5.793 15.828 -1.47 1 97.31 47 ASN B CA 1
ATOM 1440 C C . ASN B 1 47 ? 5.254 16.453 -2.758 1 97.31 47 ASN B C 1
ATOM 1442 O O . ASN B 1 47 ? 5.277 17.672 -2.922 1 97.31 47 ASN B O 1
ATOM 1446 N N . ASN B 1 48 ? 4.781 15.594 -3.672 1 96.81 48 ASN B N 1
ATOM 1447 C CA . ASN B 1 48 ? 4.121 16.141 -4.852 1 96.81 48 ASN B CA 1
ATOM 1448 C C . ASN B 1 48 ? 2.904 16.984 -4.477 1 96.81 48 ASN B C 1
ATOM 1450 O O . ASN B 1 48 ? 2.682 18.047 -5.047 1 96.81 48 ASN B O 1
ATOM 1454 N N . TYR B 1 49 ? 2.16 16.406 -3.576 1 97.56 49 TYR B N 1
ATOM 1455 C CA . TYR B 1 49 ? 1.025 17.172 -3.066 1 97.56 49 TYR B CA 1
ATOM 1456 C C . TYR B 1 49 ? 1.482 18.484 -2.457 1 97.56 49 TYR B C 1
ATOM 1458 O O . TYR B 1 49 ? 0.891 19.531 -2.721 1 97.56 49 TYR B O 1
ATOM 1466 N N . ILE B 1 50 ? 2.535 18.531 -1.656 1 97.19 50 ILE B N 1
ATOM 1467 C CA . ILE B 1 50 ? 3.057 19.734 -1.004 1 97.19 50 ILE B CA 1
ATOM 1468 C C . ILE B 1 50 ? 3.494 20.75 -2.059 1 97.19 50 ILE B C 1
ATOM 1470 O O . ILE B 1 50 ? 3.131 21.922 -1.987 1 97.19 50 ILE B O 1
ATOM 1474 N N . ASN B 1 51 ? 4.117 20.266 -3.039 1 96.25 51 ASN B N 1
ATOM 1475 C CA . ASN B 1 51 ? 4.641 21.141 -4.082 1 96.25 51 ASN B CA 1
ATOM 1476 C C . ASN B 1 51 ? 3.52 21.766 -4.91 1 96.25 51 ASN B C 1
ATOM 1478 O O . ASN B 1 51 ? 3.611 22.922 -5.32 1 96.25 51 ASN B O 1
ATOM 1482 N N . SER B 1 52 ? 2.506 21.016 -5.141 1 96.38 52 SER B N 1
ATOM 1483 C CA . SER B 1 52 ? 1.381 21.5 -5.938 1 96.38 52 SER B CA 1
ATOM 1484 C C . SER B 1 52 ? 0.522 22.484 -5.152 1 96.38 52 SER B C 1
ATOM 1486 O O . SER B 1 52 ? -0.26 23.234 -5.738 1 96.38 52 SER B O 1
ATOM 1488 N N . ASN B 1 53 ? 0.694 22.453 -3.873 1 94.5 53 ASN B N 1
ATOM 1489 C CA . ASN B 1 53 ? -0.145 23.281 -3.014 1 94.5 53 ASN B CA 1
ATOM 1490 C C . ASN B 1 53 ? 0.694 24.188 -2.125 1 94.5 53 ASN B C 1
ATOM 1492 O O . ASN B 1 53 ? 0.26 24.578 -1.037 1 94.5 53 ASN B O 1
ATOM 1496 N N . ILE B 1 54 ? 1.854 24.547 -2.521 1 92.88 54 ILE B N 1
ATOM 1497 C CA . ILE B 1 54 ? 2.857 25.219 -1.714 1 92.88 54 ILE B CA 1
ATOM 1498 C C . ILE B 1 54 ? 2.307 26.562 -1.232 1 92.88 54 ILE B C 1
ATOM 1500 O O . ILE B 1 54 ? 2.588 26.984 -0.11 1 92.88 54 ILE B O 1
ATOM 1504 N N . ASN B 1 55 ? 1.43 27.203 -1.94 1 91.5 55 ASN B N 1
ATOM 1505 C CA . ASN B 1 55 ? 0.913 28.531 -1.608 1 91.5 55 ASN B CA 1
ATOM 1506 C C . ASN B 1 55 ? -0.309 28.438 -0.699 1 91.5 55 ASN B C 1
ATOM 1508 O O . ASN B 1 55 ? -0.735 29.453 -0.126 1 91.5 55 ASN B O 1
ATOM 1512 N N . THR B 1 56 ? -0.787 27.266 -0.54 1 91.69 56 THR B N 1
ATOM 1513 C CA . THR B 1 56 ? -2.025 27.141 0.22 1 91.69 56 THR B CA 1
ATOM 1514 C C . THR B 1 56 ? -1.787 26.375 1.519 1 91.69 56 THR B C 1
ATOM 1516 O O . THR B 1 56 ? -2.684 26.266 2.359 1 91.69 56 THR B O 1
ATOM 1519 N N . ILE B 1 57 ? -0.645 25.891 1.712 1 93.44 57 ILE B N 1
ATOM 1520 C CA . ILE B 1 57 ? -0.346 25.172 2.947 1 93.44 57 ILE B CA 1
ATOM 1521 C C . ILE B 1 57 ? -0.103 26.172 4.078 1 93.44 57 ILE B C 1
ATOM 1523 O O . ILE B 1 57 ? 0.81 27 4 1 93.44 57 ILE B O 1
ATOM 1527 N N . ASP B 1 58 ? -0.963 26.172 5.02 1 94.31 58 ASP B N 1
ATOM 1528 C CA . ASP B 1 58 ? -0.843 27 6.207 1 94.31 58 ASP B CA 1
ATOM 1529 C C . ASP B 1 58 ? -0.478 26.172 7.434 1 94.31 58 ASP B C 1
ATOM 1531 O O . ASP B 1 58 ? -0.156 24.984 7.316 1 94.31 58 ASP B O 1
ATOM 1535 N N . LYS B 1 59 ? -0.5 26.75 8.586 1 94.81 59 LYS B N 1
ATOM 1536 C CA . LYS B 1 59 ? -0.087 26.062 9.812 1 94.81 59 LYS B CA 1
ATOM 1537 C C . LYS B 1 59 ? -1.033 24.922 10.148 1 94.81 59 LYS B C 1
ATOM 1539 O O . LYS B 1 59 ? -0.611 23.906 10.711 1 94.81 59 LYS B O 1
ATOM 1544 N N . GLY B 1 60 ? -2.289 25.078 9.766 1 94.94 60 GLY B N 1
ATOM 1545 C CA . GLY B 1 60 ? -3.248 24 9.945 1 94.94 60 GLY B CA 1
ATOM 1546 C C . GLY B 1 60 ? -2.932 22.781 9.117 1 94.94 60 GLY B C 1
ATOM 1547 O O . GLY B 1 60 ? -2.91 21.656 9.641 1 94.94 60 GLY B O 1
ATOM 1548 N N . ARG B 1 61 ? -2.643 23.016 7.898 1 95.88 61 ARG B N 1
ATOM 1549 C CA . ARG B 1 61 ? -2.295 21.906 7.004 1 95.88 61 ARG B CA 1
ATOM 1550 C C . ARG B 1 61 ? -0.958 21.297 7.391 1 95.88 61 ARG B C 1
ATOM 1552 O O . ARG B 1 61 ? -0.781 20.078 7.297 1 95.88 61 ARG B O 1
ATOM 1559 N N . GLU B 1 62 ? -0.098 22.141 7.82 1 97.19 62 GLU B N 1
ATOM 1560 C CA . GLU B 1 62 ? 1.177 21.641 8.328 1 97.19 62 GLU B CA 1
ATOM 1561 C C . GLU B 1 62 ? 0.967 20.656 9.469 1 97.19 62 GLU B C 1
ATOM 1563 O O . GLU B 1 62 ? 1.577 19.578 9.492 1 97.19 62 GLU B O 1
ATOM 1568 N N . LYS B 1 63 ? 0.161 21 10.336 1 96.62 63 LYS B N 1
ATOM 1569 C CA . LYS B 1 63 ? -0.15 20.125 11.469 1 96.62 63 LYS B CA 1
ATOM 1570 C C . LYS B 1 63 ? -0.72 18.797 11 1 96.62 63 LYS B C 1
ATOM 1572 O O . LYS B 1 63 ? -0.365 17.75 11.539 1 96.62 63 LYS B O 1
ATOM 1577 N N . LEU B 1 64 ? -1.549 18.859 10.023 1 97.31 64 LEU B N 1
ATOM 1578 C CA . LEU B 1 64 ? -2.158 17.641 9.492 1 97.31 64 LEU B CA 1
ATOM 1579 C C . LEU B 1 64 ? -1.112 16.75 8.828 1 97.31 64 LEU B C 1
ATOM 1581 O O . LEU B 1 64 ? -1.183 15.531 8.93 1 97.31 64 LEU B O 1
ATOM 1585 N N . LEU B 1 65 ? -0.169 17.375 8.172 1 97.88 65 LEU B N 1
ATOM 1586 C CA . LEU B 1 65 ? 0.925 16.625 7.566 1 97.88 65 LEU B CA 1
ATOM 1587 C C . LEU B 1 65 ? 1.772 15.938 8.633 1 97.88 65 LEU B C 1
ATOM 1589 O O . LEU B 1 65 ? 2.203 14.797 8.453 1 97.88 65 LEU B O 1
ATOM 1593 N N . TYR B 1 66 ? 1.941 16.594 9.727 1 97.06 66 TYR B N 1
ATOM 1594 C CA . TYR B 1 66 ? 2.668 15.977 10.836 1 97.06 66 TYR B CA 1
ATOM 1595 C C . TYR B 1 66 ? 1.861 14.844 11.461 1 97.06 66 TYR B C 1
ATOM 1597 O O . TYR B 1 66 ? 2.43 13.859 11.93 1 97.06 66 TYR B O 1
ATOM 1605 N N . ASN B 1 67 ? 0.546 14.945 11.453 1 97.19 67 ASN B N 1
ATOM 1606 C CA . ASN B 1 67 ? -0.283 13.836 11.891 1 97.19 67 ASN B CA 1
ATOM 1607 C C . ASN B 1 67 ? -0.02 12.578 11.062 1 97.19 67 ASN B C 1
ATOM 1609 O O . ASN B 1 67 ? 0.032 11.469 11.609 1 97.19 67 ASN B O 1
ATOM 1613 N N . LEU B 1 68 ? 0.159 12.742 9.789 1 96.25 68 LEU B N 1
ATOM 1614 C CA . LEU B 1 68 ? 0.453 11.594 8.93 1 96.25 68 LEU B CA 1
ATOM 1615 C C . LEU B 1 68 ? 1.759 10.93 9.344 1 96.25 68 LEU B C 1
ATOM 1617 O O . LEU B 1 68 ? 1.872 9.703 9.312 1 96.25 68 LEU B O 1
ATOM 1621 N N . MET B 1 69 ? 2.68 11.75 9.758 1 96.12 69 MET B N 1
ATOM 1622 C CA . MET B 1 69 ? 4.008 11.258 10.117 1 96.12 69 MET B CA 1
ATOM 1623 C C . MET B 1 69 ? 3.959 10.445 11.406 1 96.12 69 MET B C 1
ATOM 1625 O O . MET B 1 69 ? 4.879 9.68 11.695 1 96.12 69 MET B O 1
ATOM 1629 N N . GLU B 1 70 ? 2.941 10.617 12.18 1 96.31 70 GLU B N 1
ATOM 1630 C CA . GLU B 1 70 ? 2.793 9.859 13.422 1 96.31 70 GLU B CA 1
ATOM 1631 C C . GLU B 1 70 ? 2.367 8.422 13.148 1 96.31 70 GLU B C 1
ATOM 1633 O O . GLU B 1 70 ? 2.59 7.535 13.977 1 96.31 70 GLU B O 1
ATOM 1638 N N . ILE B 1 71 ? 1.793 8.227 12.062 1 96.12 71 ILE B N 1
ATOM 1639 C CA . ILE B 1 71 ? 1.347 6.895 11.664 1 96.12 71 ILE B CA 1
ATOM 1640 C C . ILE B 1 71 ? 2.531 6.094 11.125 1 96.12 71 ILE B C 1
ATOM 1642 O O . ILE B 1 71 ? 3.361 6.617 10.383 1 96.12 71 ILE B O 1
ATOM 1646 N N . ASN B 1 72 ? 2.615 4.855 11.578 1 95.25 72 ASN B N 1
ATOM 1647 C CA . ASN B 1 72 ? 3.688 4.051 11 1 95.25 72 ASN B CA 1
ATOM 1648 C C . ASN B 1 72 ? 3.555 3.939 9.484 1 95.25 72 ASN B C 1
ATOM 1650 O O . ASN B 1 72 ? 2.443 3.949 8.953 1 95.25 72 ASN B O 1
ATOM 1654 N N . THR B 1 73 ? 4.672 3.828 8.82 1 96.06 73 THR B N 1
ATOM 1655 C CA . THR B 1 73 ? 4.746 3.975 7.371 1 96.06 73 THR B CA 1
ATOM 1656 C C . THR B 1 73 ? 3.871 2.936 6.676 1 96.06 73 THR B C 1
ATOM 1658 O O . THR B 1 73 ? 3.166 3.254 5.715 1 96.06 73 THR B O 1
ATOM 1661 N N . VAL B 1 74 ? 3.857 1.683 7.227 1 93.88 74 VAL B N 1
ATOM 1662 C CA . VAL B 1 74 ? 3.068 0.62 6.613 1 93.88 74 VAL B CA 1
ATOM 1663 C C . VAL B 1 74 ? 1.58 0.916 6.781 1 93.88 74 VAL B C 1
ATOM 1665 O O . VAL B 1 74 ? 0.8 0.766 5.84 1 93.88 74 VAL B O 1
ATOM 1668 N N . ASP B 1 75 ? 1.173 1.361 7.902 1 94.19 75 ASP B N 1
ATOM 1669 C CA . ASP B 1 75 ? -0.223 1.707 8.156 1 94.19 75 ASP B CA 1
ATOM 1670 C C . ASP B 1 75 ? -0.651 2.908 7.316 1 94.19 75 ASP B C 1
ATOM 1672 O O . ASP B 1 75 ? -1.786 2.965 6.84 1 94.19 75 ASP B O 1
ATOM 1676 N N . LEU B 1 76 ? 0.243 3.826 7.145 1 95.81 76 LEU B N 1
ATOM 1677 C CA . LEU B 1 76 ? -0.053 4.977 6.297 1 95.81 76 LEU B CA 1
ATOM 1678 C C . LEU B 1 76 ? -0.282 4.539 4.855 1 95.81 76 LEU B C 1
ATOM 1680 O O . LEU B 1 76 ? -1.219 5.008 4.203 1 95.81 76 LEU B O 1
ATOM 1684 N N . LEU B 1 77 ? 0.539 3.629 4.414 1 94.25 77 LEU B N 1
ATOM 1685 C CA . LEU B 1 77 ? 0.361 3.08 3.072 1 94.25 77 LEU B CA 1
ATOM 1686 C C . LEU B 1 77 ? -0.987 2.379 2.945 1 94.25 77 LEU B C 1
ATOM 1688 O O . LEU B 1 77 ? -1.7 2.568 1.957 1 94.25 77 LEU B O 1
ATOM 1692 N N . LYS B 1 78 ? -1.386 1.618 3.959 1 92.81 78 LYS B N 1
ATOM 1693 C CA . LYS B 1 78 ? -2.684 0.949 3.959 1 92.81 78 LYS B CA 1
ATOM 1694 C C . LYS B 1 78 ? -3.824 1.961 3.875 1 92.81 78 LYS B C 1
ATOM 1696 O O . LYS B 1 78 ? -4.793 1.753 3.14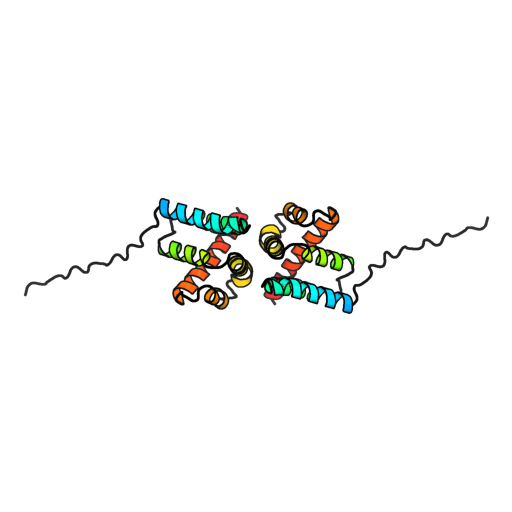3 1 92.81 78 LYS B O 1
ATOM 1701 N N . LEU B 1 79 ? -3.652 3.025 4.59 1 92.75 79 LEU B N 1
ATOM 1702 C CA . LEU B 1 79 ? -4.68 4.062 4.605 1 92.75 79 LEU B CA 1
ATOM 1703 C C . LEU B 1 79 ? -4.855 4.672 3.221 1 92.75 79 LEU B C 1
ATOM 1705 O O . LEU B 1 79 ? -5.984 4.832 2.748 1 92.75 79 LEU B O 1
ATOM 1709 N N . PHE B 1 80 ? -3.797 4.926 2.584 1 91.38 80 PHE B N 1
ATOM 1710 C CA . PHE B 1 80 ? -3.855 5.535 1.26 1 91.38 80 PHE B CA 1
ATOM 1711 C C . PHE B 1 80 ? -4.512 4.594 0.258 1 91.38 80 PHE B C 1
ATOM 1713 O O . PHE B 1 80 ? -5.305 5.027 -0.581 1 91.38 80 PHE B O 1
ATOM 1720 N N . TYR B 1 81 ? -4.305 3.328 0.454 1 88.31 81 TYR B N 1
ATOM 1721 C CA . TYR B 1 81 ? -4.621 2.443 -0.661 1 88.31 81 TYR B CA 1
ATOM 1722 C C . TYR B 1 81 ? -5.895 1.649 -0.38 1 88.31 81 TYR B C 1
ATOM 1724 O O . TYR B 1 81 ? -6.668 1.363 -1.296 1 88.31 81 TYR B O 1
ATOM 1732 N N . PHE B 1 82 ? -6.098 1.34 0.898 1 88.56 82 PHE B N 1
ATOM 1733 C CA . PHE B 1 82 ? -7.223 0.459 1.186 1 88.56 82 PHE B CA 1
ATOM 1734 C C . PHE B 1 82 ? -8.359 1.231 1.838 1 88.56 82 PHE B C 1
ATOM 1736 O O . PHE B 1 82 ? -9.523 0.831 1.746 1 88.56 82 PHE B O 1
ATOM 1743 N N . TYR B 1 83 ? -8.023 2.402 2.363 1 86.06 83 TYR B N 1
ATOM 1744 C CA . TYR B 1 83 ? -9.047 2.982 3.217 1 86.06 83 TYR B CA 1
ATOM 1745 C C . TYR B 1 83 ? -9.375 4.41 2.789 1 86.06 83 TYR B C 1
ATOM 1747 O O . TYR B 1 83 ? -10.188 5.086 3.426 1 86.06 83 TYR B O 1
ATOM 1755 N N . SER B 1 84 ? -8.711 4.918 1.804 1 78.75 84 SER B N 1
ATOM 1756 C CA . SER B 1 84 ? -8.914 6.309 1.422 1 78.75 84 SER B CA 1
ATOM 1757 C C . SER B 1 84 ? -10.117 6.461 0.501 1 78.75 84 SER B C 1
ATOM 1759 O O . SER B 1 84 ? -10.453 7.574 0.081 1 78.75 84 SER B O 1
ATOM 1761 N N . ASP B 1 85 ? -10.867 5.328 0.155 1 66.75 85 ASP B N 1
ATOM 1762 C CA . ASP B 1 85 ? -12.008 5.504 -0.74 1 66.75 85 ASP B CA 1
ATOM 1763 C C . ASP B 1 85 ? -13.086 6.371 -0.092 1 66.75 85 ASP B C 1
ATOM 1765 O O . ASP B 1 85 ? -13.391 6.207 1.091 1 66.75 85 ASP B O 1
ATOM 1769 N N . LYS B 1 86 ? -13.375 7.441 -0.832 1 58.75 86 LYS B N 1
ATOM 1770 C CA . LYS B 1 86 ? -14.398 8.406 -0.428 1 58.75 86 LYS B CA 1
ATOM 1771 C C . LYS B 1 86 ? -15.648 7.699 0.081 1 58.75 86 LYS B C 1
ATOM 1773 O O . LYS B 1 86 ? -16.297 8.172 1.012 1 58.75 86 LYS B O 1
ATOM 1778 N N . ASN B 1 87 ? -15.922 6.641 -0.651 1 56.25 87 ASN B N 1
ATOM 1779 C CA . ASN B 1 87 ? -17.172 5.977 -0.315 1 56.25 87 ASN B CA 1
ATOM 1780 C C . ASN B 1 87 ? -17.047 5.152 0.962 1 56.25 87 ASN B C 1
ATOM 1782 O O . ASN B 1 87 ? -18.062 4.715 1.525 1 56.25 87 ASN B O 1
ATOM 1786 N N . ASN B 1 88 ? -15.898 4.875 1.341 1 54.19 88 ASN B N 1
ATOM 1787 C CA . ASN B 1 88 ? -15.672 4.137 2.578 1 54.19 88 ASN B CA 1
ATOM 1788 C C . ASN B 1 88 ? -15.125 5.043 3.678 1 54.19 88 ASN B C 1
ATOM 1790 O O . ASN B 1 88 ? -13.992 5.52 3.59 1 54.19 88 ASN B O 1
ATOM 1794 N N . ASN B 1 89 ? -15.875 5.961 4.168 1 54.16 89 ASN B N 1
ATOM 1795 C CA . ASN B 1 89 ? -15.461 6.809 5.277 1 54.16 89 ASN B CA 1
ATOM 1796 C C . ASN B 1 89 ? -14.852 5.992 6.414 1 54.16 89 ASN B C 1
ATOM 1798 O O . ASN B 1 89 ? -15.555 5.613 7.352 1 54.16 89 ASN B O 1
ATOM 1802 N N . ASP B 1 90 ? -13.742 5.254 6.125 1 67.62 90 ASP B N 1
ATOM 1803 C CA . ASP B 1 90 ? -13.258 4.492 7.273 1 67.62 90 ASP B CA 1
ATOM 1804 C C . ASP B 1 90 ? -12.414 5.367 8.195 1 67.62 90 ASP B C 1
ATOM 1806 O O . ASP B 1 90 ? -11.203 5.156 8.32 1 67.62 90 ASP B O 1
ATOM 1810 N N . LEU B 1 91 ? -12.977 6.445 8.641 1 78.06 91 LEU B N 1
ATOM 1811 C CA . LEU B 1 91 ? -12.438 7.246 9.734 1 78.06 91 LEU B CA 1
ATOM 1812 C C . LEU B 1 91 ? -12.07 6.367 10.93 1 78.06 91 LEU B C 1
ATOM 1814 O O . LEU B 1 91 ? -11.203 6.723 11.719 1 78.06 91 LEU B O 1
ATOM 1818 N N . GLY B 1 92 ? -12.664 5.273 10.852 1 83.25 92 GLY B N 1
ATOM 1819 C CA . GLY B 1 92 ? -12.406 4.352 11.945 1 83.25 92 GLY B CA 1
ATOM 1820 C C . GLY B 1 92 ? -10.961 3.896 12.016 1 83.25 92 GLY B C 1
ATOM 1821 O O . GLY B 1 92 ? -10.328 3.996 13.062 1 83.25 92 GLY B O 1
ATOM 1822 N N . LYS B 1 93 ? -10.43 3.541 10.938 1 88.56 93 LYS B N 1
ATOM 1823 C CA . LYS B 1 93 ? -9.055 3.057 10.93 1 88.56 93 LYS B CA 1
ATOM 1824 C C . LYS B 1 93 ? -8.078 4.184 11.25 1 88.56 93 LYS B C 1
ATOM 1826 O O . LYS B 1 93 ? -7.113 3.982 11.992 1 88.56 93 LYS B O 1
ATOM 1831 N N . LEU B 1 94 ? -8.344 5.34 10.617 1 91.44 94 LEU B N 1
ATOM 1832 C CA . LEU B 1 94 ? -7.465 6.473 10.883 1 91.44 94 LEU B CA 1
ATOM 1833 C C . LEU B 1 94 ? -7.516 6.863 12.359 1 91.44 94 LEU B C 1
ATOM 1835 O O . LEU B 1 94 ? -6.488 7.18 12.953 1 91.44 94 LEU B O 1
ATOM 1839 N N . SER B 1 95 ? -8.68 6.871 12.93 1 92.56 95 SER B N 1
ATOM 1840 C CA . SER B 1 95 ? -8.859 7.234 14.328 1 92.56 95 SER B CA 1
ATOM 1841 C C . SER B 1 95 ? -8.055 6.316 15.242 1 92.56 95 SER B C 1
ATOM 1843 O O . SER B 1 95 ? -7.551 6.754 16.281 1 92.56 95 SER B O 1
ATOM 1845 N N . GLU B 1 96 ? -7.891 5.082 14.867 1 92.88 96 GLU B N 1
ATOM 1846 C CA . GLU B 1 96 ? -7.125 4.121 15.648 1 92.88 96 GLU B CA 1
ATOM 1847 C C . GLU B 1 96 ? -5.652 4.504 15.711 1 92.88 96 GLU B C 1
ATOM 1849 O O . GLU B 1 96 ? -4.973 4.246 16.703 1 92.88 96 GLU B O 1
ATOM 1854 N N . TYR B 1 97 ? -5.148 5.203 14.703 1 92.5 97 TYR B N 1
ATOM 1855 C CA . TYR B 1 97 ? -3.736 5.559 14.617 1 92.5 97 TYR B CA 1
ATOM 1856 C C . TYR B 1 97 ? -3.479 6.922 15.234 1 92.5 97 TYR B C 1
ATOM 1858 O O . TYR B 1 97 ? -2.332 7.27 15.539 1 92.5 97 TYR B O 1
ATOM 1866 N N . LEU B 1 98 ? -4.547 7.672 15.328 1 95.31 98 LEU B N 1
ATOM 1867 C CA . LEU B 1 98 ? -4.453 9.023 15.867 1 95.31 98 LEU B CA 1
ATOM 1868 C C . LEU B 1 98 ? -5.293 9.164 17.141 1 95.31 98 LEU B C 1
ATOM 1870 O O . LEU B 1 98 ? -6.082 10.102 17.266 1 95.31 98 LEU B O 1
ATOM 1874 N N . LYS B 1 99 ? -5.043 8.289 18.078 1 93.19 99 LYS B N 1
ATOM 1875 C CA . LYS B 1 99 ? -5.895 8.172 19.25 1 93.19 99 LYS B CA 1
ATOM 1876 C C . LYS B 1 99 ? -5.793 9.406 20.141 1 93.19 99 LYS B C 1
ATOM 1878 O O . LYS B 1 99 ? -6.727 9.727 20.875 1 93.19 99 LYS B O 1
ATOM 1883 N N . ASP B 1 100 ? -4.6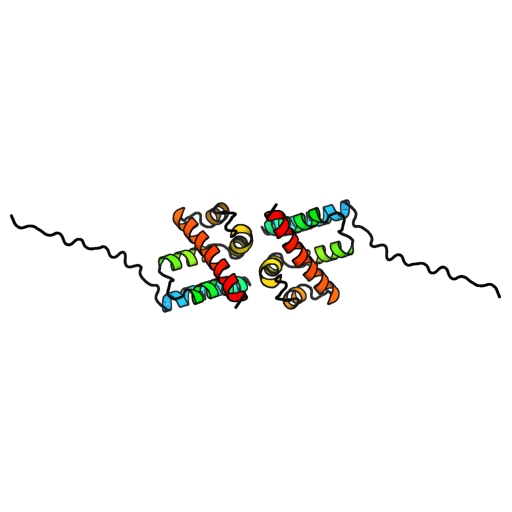91 10.109 20.094 1 94.88 100 ASP B N 1
ATOM 1884 C CA . ASP B 1 100 ? -4.473 11.266 20.953 1 94.88 100 ASP B CA 1
ATOM 1885 C C . ASP B 1 100 ? -5.027 12.539 20.328 1 94.88 100 ASP B C 1
ATOM 1887 O O . ASP B 1 100 ? -4.965 13.617 20.922 1 94.88 100 ASP B O 1
ATOM 1891 N N . LYS B 1 101 ? -5.68 12.43 19.109 1 95.38 101 LYS B N 1
ATOM 1892 C CA . LYS B 1 101 ? -6.227 13.594 18.422 1 95.38 101 LYS B CA 1
ATOM 1893 C C . LYS B 1 101 ? -7.746 13.656 18.562 1 95.38 101 LYS B C 1
ATOM 1895 O O . LYS B 1 101 ? -8.398 12.633 18.75 1 95.38 101 LYS B O 1
ATOM 1900 N N . ASP B 1 102 ? -8.273 14.828 18.516 1 94.38 102 ASP B N 1
ATOM 1901 C CA . ASP B 1 102 ? -9.727 14.938 18.578 1 94.38 102 ASP B CA 1
ATOM 1902 C C . ASP B 1 102 ? -10.367 14.562 17.25 1 94.38 102 ASP B C 1
ATOM 1904 O O . ASP B 1 102 ? -9.672 14.43 16.234 1 94.38 102 ASP B O 1
ATOM 1908 N N . GLU B 1 103 ? -11.656 14.398 17.281 1 93.81 103 GLU B N 1
ATOM 1909 C CA . GLU B 1 103 ? -12.414 13.891 16.141 1 93.81 103 GLU B CA 1
ATOM 1910 C C . GLU B 1 103 ? -12.266 14.805 14.93 1 93.81 103 GLU B C 1
ATOM 1912 O O . GLU B 1 103 ? -12.125 14.336 13.805 1 93.81 103 GLU B O 1
ATOM 1917 N N . GLN B 1 104 ? -12.359 16.078 15.141 1 95.69 104 GLN B N 1
ATOM 1918 C CA . GLN B 1 104 ? -12.258 17.031 14.047 1 95.69 104 GLN B CA 1
ATOM 1919 C C . GLN B 1 104 ? -10.891 16.953 13.367 1 95.69 104 GLN B C 1
ATOM 1921 O O . GLN B 1 104 ? -10.797 17 12.141 1 95.69 104 GLN B O 1
ATOM 1926 N N . GLU B 1 105 ? -9.891 16.828 14.172 1 95.75 105 GLU B N 1
ATOM 1927 C CA . GLU B 1 105 ? -8.531 16.703 13.641 1 95.75 105 GLU B CA 1
ATOM 1928 C C . GLU B 1 105 ? -8.375 15.43 12.82 1 95.75 105 GLU B C 1
ATOM 1930 O O . GLU B 1 105 ? -7.719 15.438 11.773 1 95.75 105 GLU B O 1
ATOM 1935 N N . VAL B 1 106 ? -8.977 14.367 13.281 1 95 106 VAL B N 1
ATOM 1936 C CA . VAL B 1 106 ? -8.93 13.094 12.562 1 95 106 VAL B CA 1
ATOM 1937 C C . VAL B 1 106 ? -9.641 13.234 11.219 1 95 106 VAL B C 1
ATOM 1939 O O . VAL B 1 106 ? -9.133 12.781 10.188 1 95 106 VAL B O 1
ATOM 1942 N N . LYS B 1 107 ? -10.758 13.883 11.25 1 93.56 107 LYS B N 1
ATOM 1943 C CA . LYS B 1 107 ? -11.523 14.109 10.031 1 93.56 107 LYS B CA 1
ATOM 1944 C C . LYS B 1 107 ? -10.734 14.953 9.039 1 93.56 107 LYS B C 1
ATOM 1946 O O . LYS B 1 107 ? -10.703 14.648 7.84 1 93.56 107 LYS B O 1
ATOM 1951 N N . ASN B 1 108 ? -10.086 15.961 9.531 1 95.44 108 ASN B N 1
ATOM 1952 C CA . ASN B 1 108 ? -9.289 16.828 8.68 1 95.44 108 ASN B CA 1
ATOM 1953 C C . ASN B 1 108 ? -8.086 16.094 8.094 1 95.44 108 ASN B C 1
ATOM 1955 O O . ASN B 1 108 ? -7.715 16.312 6.938 1 95.44 108 ASN B O 1
ATOM 1959 N N . THR B 1 109 ? -7.559 15.203 8.891 1 95.69 109 THR B N 1
ATOM 1960 C CA . THR B 1 109 ? -6.43 14.414 8.414 1 95.69 109 THR B CA 1
ATOM 1961 C C . THR B 1 109 ? -6.871 13.445 7.316 1 95.69 109 THR B C 1
ATOM 1963 O O . THR B 1 109 ? -6.152 13.242 6.336 1 95.69 109 THR B O 1
ATOM 1966 N N . PHE B 1 110 ? -8.055 12.945 7.535 1 93.69 110 PHE B N 1
ATOM 1967 C CA . PHE B 1 110 ? -8.594 12.062 6.512 1 93.69 110 PHE B CA 1
ATOM 1968 C C . PHE B 1 110 ? -8.828 12.812 5.211 1 93.69 110 PHE B C 1
ATOM 1970 O O . PHE B 1 110 ? -8.516 12.312 4.129 1 93.69 110 PHE B O 1
ATOM 1977 N N . LYS B 1 111 ? -9.352 13.922 5.309 1 93.5 111 LYS B N 1
ATOM 1978 C CA . LYS B 1 111 ? -9.547 14.75 4.121 1 93.5 111 LYS B CA 1
ATOM 1979 C C . LYS B 1 111 ? -8.219 15.039 3.428 1 93.5 111 LYS B C 1
ATOM 1981 O O . LYS B 1 111 ? -8.141 15.031 2.197 1 93.5 111 LYS B O 1
ATOM 1986 N N . LEU B 1 112 ? -7.227 15.305 4.207 1 95.56 112 LEU B N 1
ATOM 1987 C CA . LEU B 1 112 ? -5.902 15.539 3.639 1 95.56 112 LEU B CA 1
ATOM 1988 C C . LEU B 1 112 ? -5.426 14.312 2.863 1 95.56 112 LEU B C 1
ATOM 1990 O O . LEU B 1 112 ? -4.883 14.438 1.763 1 95.56 112 LEU B O 1
ATOM 1994 N N . LEU B 1 113 ? -5.656 13.148 3.396 1 94.56 113 LEU B N 1
ATOM 1995 C CA . LEU B 1 113 ? -5.289 11.906 2.732 1 94.56 113 LEU B CA 1
ATOM 1996 C C . LEU B 1 113 ? -5.949 11.805 1.361 1 94.56 113 LEU B C 1
ATOM 1998 O O . LEU B 1 113 ? -5.289 11.477 0.373 1 94.56 113 LEU B O 1
ATOM 2002 N N . THR B 1 114 ? -7.145 12.148 1.294 1 92.56 114 THR B N 1
ATOM 2003 C CA . THR B 1 114 ? -7.895 12.055 0.047 1 92.56 114 THR B CA 1
ATOM 2004 C C . THR B 1 114 ? -7.43 13.117 -0.947 1 92.56 114 THR B C 1
ATOM 2006 O O . THR B 1 114 ? -7.352 12.859 -2.15 1 92.56 114 THR B O 1
ATOM 2009 N N . ASP B 1 115 ? -7.129 14.289 -0.415 1 94.12 115 ASP B N 1
ATOM 2010 C CA . ASP B 1 115 ? -6.613 15.359 -1.271 1 94.12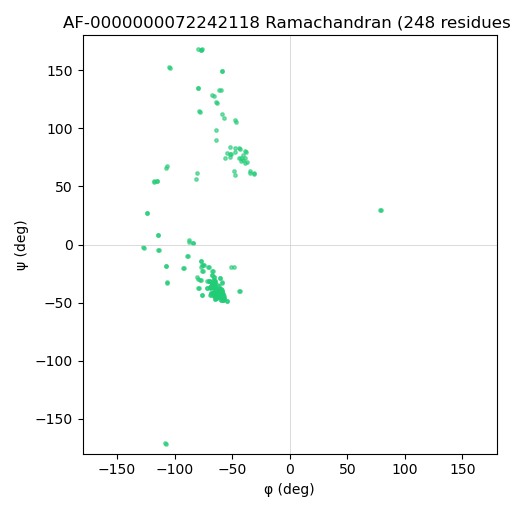 115 ASP B CA 1
ATOM 2011 C C . ASP B 1 115 ? -5.297 14.945 -1.923 1 94.12 115 ASP B C 1
ATOM 2013 O O . ASP B 1 115 ? -5.062 15.234 -3.098 1 94.12 115 ASP B O 1
ATOM 2017 N N . ILE B 1 116 ? -4.496 14.289 -1.155 1 95.25 116 ILE B N 1
ATOM 2018 C CA . ILE B 1 116 ? -3.195 13.844 -1.641 1 95.25 116 ILE B CA 1
ATOM 2019 C C . ILE B 1 116 ? -3.385 12.844 -2.775 1 95.25 116 ILE B C 1
ATOM 2021 O O . ILE B 1 116 ? -2.717 12.93 -3.811 1 95.25 116 ILE B O 1
ATOM 2025 N N . LEU B 1 117 ? -4.297 11.969 -2.613 1 91.5 117 LEU B N 1
ATOM 2026 C CA . LEU B 1 117 ? -4.566 10.945 -3.621 1 91.5 117 LEU B CA 1
ATOM 2027 C C . LEU B 1 117 ? -5.125 11.578 -4.895 1 91.5 117 LEU B C 1
ATOM 2029 O O . LEU B 1 117 ? -4.727 11.203 -6 1 91.5 117 LEU B O 1
ATOM 2033 N N . HIS B 1 118 ? -6 12.523 -4.719 1 90.94 118 HIS B N 1
ATOM 2034 C CA . HIS B 1 118 ? -6.59 13.195 -5.867 1 90.94 118 HIS B CA 1
ATOM 2035 C C . HIS B 1 118 ? -5.539 13.984 -6.641 1 90.94 118 HIS B C 1
ATOM 2037 O O . HIS B 1 118 ? -5.566 14.023 -7.875 1 90.94 118 HIS B O 1
ATOM 2043 N N . ASN B 1 119 ? -4.695 14.57 -5.906 1 91.81 119 ASN B N 1
ATOM 2044 C CA . ASN B 1 119 ? -3.613 15.32 -6.535 1 91.81 119 ASN B CA 1
ATOM 2045 C C . ASN B 1 119 ? -2.727 14.414 -7.387 1 91.81 119 ASN B C 1
ATOM 2047 O O . ASN B 1 119 ? -2.246 14.828 -8.445 1 91.81 119 ASN B O 1
ATOM 2051 N N . ASN B 1 120 ? -2.471 13.195 -6.918 1 85.38 120 ASN B N 1
ATOM 2052 C CA . ASN B 1 120 ? -1.638 12.234 -7.633 1 85.38 120 ASN B CA 1
ATOM 2053 C C . ASN B 1 120 ? -2.279 11.805 -8.953 1 85.38 120 ASN B C 1
ATOM 2055 O O . ASN B 1 120 ? -1.588 11.617 -9.953 1 85.38 120 ASN B O 1
ATOM 2059 N N . GLU B 1 121 ? -3.561 11.68 -8.953 1 80.31 121 GLU B N 1
ATOM 2060 C CA . GLU B 1 121 ? -4.297 11.281 -10.148 1 80.31 121 GLU B CA 1
ATOM 2061 C C . GLU B 1 121 ? -4.254 12.375 -11.211 1 80.31 121 GLU B C 1
ATOM 2063 O O . GLU B 1 121 ? -4.152 12.086 -12.406 1 80.31 121 GLU B O 1
ATOM 2068 N N . ASN B 1 122 ? -4.215 13.484 -10.789 1 77.19 122 ASN B N 1
ATOM 2069 C CA . ASN B 1 122 ? -4.18 14.625 -11.703 1 77.19 122 ASN B CA 1
ATOM 2070 C C . ASN B 1 122 ? -2.787 14.82 -12.297 1 77.19 122 ASN B C 1
ATOM 2072 O O . ASN B 1 122 ? -2.652 15.234 -13.453 1 77.19 122 ASN B O 1
ATOM 2076 N N . THR B 1 123 ? -1.795 14.492 -11.617 1 68.25 123 THR B N 1
ATOM 2077 C CA . THR B 1 123 ? -0.429 14.672 -12.094 1 68.25 123 THR B CA 1
ATOM 2078 C C . THR B 1 123 ? -0.042 13.555 -13.062 1 68.25 123 THR B C 1
ATOM 2080 O O . THR B 1 123 ? 0.819 13.742 -13.922 1 68.25 123 THR B O 1
ATOM 2083 N N . LYS B 1 124 ? -0.6 12.273 -12.945 1 63.66 124 LYS B N 1
ATOM 2084 C CA . LYS B 1 124 ? -0.306 11.18 -13.867 1 63.66 124 LYS B CA 1
ATOM 2085 C C . LYS B 1 124 ? -0.932 11.43 -15.234 1 63.66 124 LYS B C 1
ATOM 2087 O O . LYS B 1 124 ? -0.417 10.961 -16.25 1 63.66 124 LYS B O 1
ATOM 2092 N N . LYS B 1 125 ? -2.035 12.086 -15.422 1 60.5 125 LYS B N 1
ATOM 2093 C CA . LYS B 1 125 ? -2.715 12.406 -16.672 1 60.5 125 LYS B CA 1
ATOM 2094 C C . LYS B 1 125 ? -2.031 13.562 -17.391 1 60.5 125 LYS B C 1
ATOM 2096 O O . LYS B 1 125 ? -2.311 13.828 -18.562 1 60.5 125 LYS B O 1
ATOM 2101 N N . SER B 1 126 ? -1.212 14.227 -16.734 1 48.16 126 SER B N 1
ATOM 2102 C CA . SER B 1 126 ? -0.557 15.336 -17.422 1 48.16 126 SER B CA 1
ATOM 2103 C C . SER B 1 126 ? 0.828 14.93 -17.922 1 48.16 126 SER B C 1
ATOM 2105 O O . SER B 1 126 ? 1.496 14.094 -17.312 1 48.16 126 SER B O 1
#

Secondary structure (DSSP, 8-state):
----------------BPPHHHHHHHHHHHHHHHHHTT-HHHHHHHHHHHHHTTTT-BHHHHHHHHHHHHS-HHHHHHIIIII--TTS--HHHHHHH-TTS-HHHHHHHHHHHHHHHHHHHHHH--/----------------BPPHHHHHHHHHHHHHHHHHTT-HHHHHHHHHHHHHTTTT-BHHHHHHHHHHHHS-HHHHHHIIIII--TTS--HHHHHHH-TTS-HHHHHHHHHHHHHHHHHHHHHH--

pLDDT: mean 85.17, std 17.73, range [34.84, 98.0]

InterPro domains:
  IPR005631 Flavinator of succinate dehydrogenase [PF03937] (28-99)
  IPR036714 Flavinator of succinate dehydrogenase superfamily [G3DSA:1.10.150.250] (11-116)
  IPR036714 Flavinator of succinate dehydrogenase superfamily [SSF109910] (21-98)

Solvent-accessible surface area (backbone atoms only — not comparable to full-atom values): 14718 Å² total; per-residue (Å²): 137,85,82,78,79,74,77,75,71,72,74,68,80,67,80,52,66,56,50,72,67,58,51,53,50,50,53,49,50,46,39,50,59,23,50,75,71,70,36,51,67,59,32,51,49,51,49,49,37,47,65,76,36,60,91,70,47,28,52,68,52,48,50,38,55,51,53,55,67,68,33,55,69,69,60,46,51,44,39,65,71,74,38,43,48,80,88,45,76,46,57,62,63,56,39,70,64,42,67,92,52,55,70,67,58,47,52,53,35,50,49,48,54,41,50,34,53,53,48,52,56,57,55,70,78,98,137,85,81,78,77,75,77,75,71,72,73,68,78,68,82,51,66,56,51,71,67,58,50,52,50,52,52,48,52,45,39,52,60,24,50,76,72,70,36,51,67,58,33,52,48,51,50,50,36,48,65,76,36,59,91,70,46,27,51,69,52,48,53,39,56,53,54,55,67,67,33,55,70,68,59,45,50,44,39,66,73,74,40,46,49,80,88,44,76,45,59,62,63,55,40,69,64,42,68,92,51,56,71,67,57,45,52,52,36,50,50,49,54,39,50,35,53,53,48,52,56,57,57,70,77,97

Nearest PDB structures (foldseek):
  8iuh-assembly1_4  TM=2.319E-01  e=8.580E+00  Homo sapiens
  8gtj-assembly2_C  TM=3.085E-01  e=5.319E+00  Homo sapiens